Protein AF-A0A9W8G2C8-F1 (afdb_monomer_lite)

Sequence (199 aa):
LGGADLHCRTSGVTDHYAASDDHALAMAREAVASLNWAKPPPPLAMLAPEEPLYDADELGGVVGTNLKRPFDVKQVIARIVDGSRFQEFKRLYGTTLVTGFAHLHGCPMGGEQAANVLAQVKRDGMQQRDQQWAAADEAAFKAPVVAKYEAEGHPYFSTARLWDDGVIRPQDTRRVLGLALSATLNKPIAKTRFGVFRM

Organism: NCBI:txid417178

Secondary structure (DSSP, 8-state):
---HHHIIIII-S-S---SSHHHHHHHHHHHHHTS---PPPPSS-PPPP---SS-GGGHHHHH-S-TTS---HHHHHHHHSGGG--EEESTTSSTTS-EEEEEETTEEE-TTTTTTGGGS-----------PPPHHHHHHHHHHHHHHHHHHHSHHHHHTTTSSS----GGGHHHHHHHHHHHHTTSPPPPP-------

pLDDT: mean 81.64, std 18.12, range [33.5, 98.5]

Structure (mmCIF, N/CA/C/O backbone):
data_AF-A0A9W8G2C8-F1
#
_entry.id   AF-A0A9W8G2C8-F1
#
loop_
_atom_site.group_PDB
_atom_site.id
_atom_site.type_symbol
_atom_site.label_atom_id
_atom_site.label_alt_id
_atom_site.label_comp_id
_atom_site.label_asym_id
_atom_site.label_entity_id
_atom_site.label_seq_id
_atom_site.pdbx_PDB_ins_code
_atom_site.Cartn_x
_atom_site.Cartn_y
_atom_site.Cartn_z
_atom_site.occupancy
_atom_site.B_iso_or_equiv
_atom_site.auth_seq_id
_atom_site.auth_comp_id
_atom_site.auth_asym_id
_atom_site.auth_atom_id
_atom_site.pdbx_PDB_model_num
ATOM 1 N N . LEU A 1 1 ? 28.697 18.097 -23.837 1.00 77.06 1 LEU A N 1
ATOM 2 C CA . LEU A 1 1 ? 29.897 17.665 -23.080 1.00 77.06 1 LEU A CA 1
ATOM 3 C C . LEU A 1 1 ? 29.832 16.182 -22.717 1.00 77.06 1 LEU A C 1
ATOM 5 O O . LEU A 1 1 ? 30.820 15.514 -22.959 1.00 77.06 1 LEU A O 1
ATOM 9 N N . GLY A 1 2 ? 28.691 15.647 -22.259 1.00 87.31 2 GLY A N 1
ATOM 10 C CA . GLY A 1 2 ? 28.468 14.197 -22.098 1.00 87.31 2 GLY A CA 1
ATOM 11 C C . GLY A 1 2 ? 27.213 13.714 -22.830 1.00 87.31 2 GLY A C 1
ATOM 12 O O . GLY A 1 2 ? 26.172 13.548 -22.213 1.00 87.31 2 GLY A O 1
ATOM 13 N N . GLY A 1 3 ? 27.274 13.596 -24.161 1.00 91.50 3 GLY A N 1
ATOM 14 C CA . GLY A 1 3 ? 26.146 13.109 -24.972 1.00 91.50 3 GLY A CA 1
ATOM 15 C C . GLY A 1 3 ? 26.120 11.582 -25.088 1.00 91.50 3 GLY A C 1
ATOM 16 O O . GLY A 1 3 ? 27.112 10.925 -24.773 1.00 91.50 3 GLY A O 1
ATOM 17 N N . ALA A 1 4 ? 25.016 11.026 -25.598 1.00 91.94 4 ALA A N 1
ATOM 18 C CA . ALA A 1 4 ? 24.837 9.579 -25.758 1.00 91.94 4 ALA A CA 1
ATOM 19 C C . ALA A 1 4 ? 25.974 8.921 -26.565 1.00 91.94 4 ALA A C 1
ATOM 21 O O . ALA A 1 4 ? 26.506 7.894 -26.151 1.00 91.94 4 ALA A O 1
ATOM 22 N N . ASP A 1 5 ? 26.421 9.544 -27.664 1.00 93.75 5 ASP A N 1
ATOM 23 C CA . ASP A 1 5 ? 27.506 9.000 -28.495 1.00 93.75 5 ASP A CA 1
ATOM 24 C C . ASP A 1 5 ? 28.835 8.899 -27.748 1.00 93.75 5 ASP A C 1
ATOM 26 O O . ASP A 1 5 ? 29.537 7.900 -27.883 1.00 93.75 5 ASP A O 1
ATOM 30 N N . LEU A 1 6 ? 29.168 9.889 -26.913 1.00 95.44 6 LEU A N 1
ATOM 31 C CA . LEU A 1 6 ? 30.395 9.849 -26.118 1.00 95.44 6 LEU A CA 1
ATOM 32 C C . LEU A 1 6 ? 30.357 8.688 -25.117 1.00 95.44 6 LEU A C 1
ATOM 34 O O . LEU A 1 6 ? 31.337 7.953 -24.992 1.00 95.44 6 LEU A O 1
ATOM 38 N N . HIS A 1 7 ? 29.239 8.523 -24.407 1.00 96.81 7 HIS A N 1
ATOM 39 C CA . HIS A 1 7 ? 29.147 7.547 -23.324 1.00 96.81 7 HIS A CA 1
ATOM 40 C C . HIS A 1 7 ? 28.948 6.109 -23.802 1.00 96.81 7 HIS A C 1
ATOM 42 O O . HIS A 1 7 ? 29.498 5.206 -23.174 1.00 96.81 7 HIS A O 1
ATOM 48 N N . CYS A 1 8 ? 28.263 5.898 -24.930 1.00 95.38 8 CYS A N 1
ATOM 49 C CA . CYS A 1 8 ? 28.073 4.569 -25.516 1.00 95.38 8 CYS A CA 1
ATOM 50 C C . CYS A 1 8 ? 29.258 4.106 -26.374 1.00 95.38 8 CYS A C 1
ATOM 52 O O . CYS A 1 8 ? 29.484 2.906 -26.486 1.00 95.38 8 CYS A O 1
ATOM 54 N N . ARG A 1 9 ? 29.997 5.021 -27.023 1.00 95.44 9 ARG A N 1
ATOM 55 C CA . ARG A 1 9 ? 31.058 4.642 -27.980 1.00 95.44 9 ARG A CA 1
ATOM 56 C C . ARG A 1 9 ? 32.476 4.837 -27.454 1.00 95.44 9 ARG A C 1
ATOM 58 O O . ARG A 1 9 ? 33.367 4.123 -27.900 1.00 95.44 9 ARG A O 1
ATOM 65 N N . THR A 1 10 ? 32.698 5.791 -26.547 1.00 94.06 10 THR A N 1
ATOM 66 C CA . THR A 1 10 ? 34.055 6.174 -26.119 1.00 94.06 10 THR A CA 1
ATOM 67 C C . THR A 1 10 ? 34.304 5.895 -24.644 1.00 94.06 10 THR A C 1
ATOM 69 O O . THR A 1 10 ? 35.285 5.238 -24.314 1.00 94.06 10 THR A O 1
ATOM 72 N N . SER A 1 11 ? 33.459 6.408 -23.742 1.00 95.81 11 SER A N 1
ATOM 73 C CA . SER A 1 11 ? 33.737 6.317 -22.302 1.00 95.81 11 SER A CA 1
ATOM 74 C C . SER A 1 11 ? 33.249 5.019 -21.655 1.00 95.81 11 SER A C 1
ATOM 76 O O . SER A 1 11 ? 33.749 4.676 -20.591 1.00 95.81 11 SER A O 1
ATOM 78 N N . GLY A 1 12 ? 32.243 4.350 -22.232 1.00 94.19 12 GLY A N 1
ATOM 79 C CA . GLY A 1 12 ? 31.643 3.131 -21.674 1.00 94.19 12 GLY A CA 1
ATOM 80 C C . GLY A 1 12 ? 30.854 3.345 -20.376 1.00 94.19 12 GLY A C 1
ATOM 81 O O . GLY A 1 12 ? 30.750 2.433 -19.570 1.00 94.19 12 GLY A O 1
ATOM 82 N N . VAL A 1 13 ? 30.339 4.557 -20.135 1.00 97.06 13 VAL A N 1
ATOM 83 C CA . VAL A 1 13 ? 29.534 4.858 -18.927 1.00 97.06 13 VAL A CA 1
ATOM 84 C C . VAL A 1 13 ? 28.086 4.380 -19.087 1.00 97.06 13 VAL A C 1
ATOM 86 O O . VAL A 1 13 ? 27.391 4.173 -18.099 1.00 97.06 13 VAL A O 1
ATOM 89 N N . THR A 1 14 ? 27.629 4.220 -20.328 1.00 96.50 14 THR A N 1
ATOM 90 C CA . THR A 1 14 ? 26.284 3.753 -20.677 1.00 96.50 14 THR A CA 1
ATOM 91 C C . THR A 1 14 ? 26.383 2.564 -21.623 1.00 96.50 14 THR A C 1
ATOM 93 O O . THR A 1 14 ? 27.159 2.624 -22.576 1.00 96.50 14 THR A O 1
ATOM 96 N N . ASP A 1 15 ? 25.557 1.541 -21.410 1.00 96.38 15 ASP A N 1
ATOM 97 C CA . ASP A 1 15 ? 25.654 0.262 -22.133 1.00 96.38 15 ASP A CA 1
ATOM 98 C C . ASP A 1 15 ? 24.768 0.177 -23.389 1.00 96.38 15 ASP A C 1
ATOM 100 O O . ASP A 1 15 ? 25.052 -0.593 -24.306 1.00 96.38 15 ASP A O 1
ATOM 104 N N . HIS A 1 16 ? 23.697 0.975 -23.454 1.00 95.88 16 HIS A N 1
ATOM 105 C CA . HIS A 1 16 ? 22.692 0.917 -24.520 1.00 95.88 16 HIS A CA 1
ATOM 106 C C . HIS A 1 16 ? 22.459 2.296 -25.144 1.00 95.88 16 HIS A C 1
ATOM 108 O O . HIS A 1 16 ? 22.171 3.266 -24.442 1.00 95.88 16 HIS A O 1
ATOM 114 N N . TYR A 1 17 ? 22.538 2.379 -26.475 1.00 97.06 17 TYR A N 1
ATOM 115 C CA . TYR A 1 17 ? 22.288 3.611 -27.226 1.00 97.06 17 TYR A CA 1
ATOM 116 C C . TYR A 1 17 ? 20.846 3.646 -27.745 1.00 97.06 17 TYR A C 1
ATOM 118 O O . TYR A 1 17 ? 20.484 2.877 -28.636 1.00 97.06 17 TYR A O 1
ATOM 126 N N . ALA A 1 18 ? 20.025 4.556 -27.216 1.00 97.12 18 ALA A N 1
ATOM 127 C CA . ALA A 1 18 ? 18.639 4.747 -27.644 1.00 97.12 18 ALA A CA 1
ATOM 128 C C . ALA A 1 18 ? 18.503 5.898 -28.647 1.00 97.12 18 ALA A C 1
ATOM 130 O O . ALA A 1 18 ? 19.118 6.949 -28.492 1.00 97.12 18 ALA A O 1
ATOM 131 N N . ALA A 1 19 ? 17.647 5.706 -29.653 1.00 95.62 19 ALA A N 1
ATOM 132 C CA . ALA A 1 19 ? 17.344 6.722 -30.668 1.00 95.62 19 ALA A CA 1
ATOM 133 C C . ALA A 1 19 ? 16.125 7.593 -30.302 1.00 95.62 19 ALA A C 1
ATOM 135 O O . ALA A 1 19 ? 15.909 8.641 -30.905 1.00 95.62 19 ALA A O 1
ATOM 136 N N . SER A 1 20 ? 15.321 7.142 -29.338 1.00 97.75 20 SER A N 1
ATOM 137 C CA . SER A 1 20 ? 14.130 7.812 -28.813 1.00 97.75 20 SER A CA 1
ATOM 138 C C . SER A 1 20 ? 13.766 7.228 -27.446 1.00 97.75 20 SER A C 1
ATOM 140 O O . SER A 1 20 ? 14.248 6.149 -27.084 1.00 97.75 20 SER A O 1
ATOM 142 N N . ASP A 1 21 ? 12.876 7.901 -26.719 1.00 98.19 21 ASP A N 1
ATOM 143 C CA . ASP A 1 21 ? 12.351 7.417 -25.438 1.00 98.19 21 ASP A CA 1
ATOM 144 C C . ASP A 1 21 ? 11.642 6.061 -25.592 1.00 98.19 21 ASP A C 1
ATOM 146 O O . ASP A 1 21 ? 11.871 5.152 -24.796 1.00 98.19 21 ASP A O 1
ATOM 150 N N . ASP A 1 22 ? 10.866 5.868 -26.664 1.00 98.50 22 ASP A N 1
ATOM 151 C CA . ASP A 1 22 ? 10.206 4.587 -26.953 1.00 98.50 22 ASP A CA 1
ATOM 152 C C . ASP A 1 22 ? 11.219 3.451 -27.152 1.00 98.50 22 ASP A C 1
ATOM 154 O O . ASP A 1 22 ? 11.041 2.346 -26.631 1.00 98.50 22 ASP A O 1
ATOM 158 N N . HIS A 1 23 ? 12.318 3.723 -27.867 1.00 98.06 23 HIS A N 1
ATOM 159 C CA . HIS A 1 23 ? 13.393 2.749 -28.050 1.00 98.06 23 HIS A CA 1
ATOM 160 C C . HIS A 1 23 ? 14.101 2.454 -26.717 1.00 98.06 23 HIS A C 1
ATOM 162 O O . HIS A 1 23 ? 14.394 1.295 -26.420 1.00 98.06 23 HIS A O 1
ATOM 168 N N . ALA A 1 24 ? 14.315 3.470 -25.874 1.00 97.94 24 ALA A N 1
ATOM 169 C CA . ALA A 1 24 ? 14.879 3.289 -24.537 1.00 97.94 24 ALA A CA 1
ATOM 170 C C . ALA A 1 24 ? 13.989 2.397 -23.652 1.00 97.94 24 ALA A C 1
ATOM 172 O O . ALA A 1 24 ? 14.490 1.491 -22.986 1.00 97.94 24 ALA A O 1
ATOM 173 N N . LEU A 1 25 ? 12.668 2.602 -23.681 1.00 98.25 25 LEU A N 1
ATOM 174 C CA . LEU A 1 25 ? 11.707 1.784 -22.937 1.00 98.25 25 LEU A CA 1
ATOM 175 C C . LEU A 1 25 ? 11.662 0.337 -23.442 1.00 98.25 25 LEU A C 1
ATOM 177 O O . LEU A 1 25 ? 11.574 -0.585 -22.629 1.00 98.25 25 LEU A O 1
ATOM 181 N N . ALA A 1 26 ? 11.749 0.116 -24.757 1.00 98.00 26 ALA A N 1
ATOM 182 C CA . ALA A 1 26 ? 11.832 -1.228 -25.328 1.00 98.00 26 ALA A CA 1
ATOM 183 C C . ALA A 1 26 ? 13.081 -1.973 -24.825 1.00 98.00 26 ALA A C 1
ATOM 185 O O . ALA A 1 26 ? 12.959 -3.071 -24.279 1.00 98.00 26 ALA A O 1
ATOM 186 N N . MET A 1 27 ? 14.252 -1.332 -24.885 1.00 97.69 27 MET A N 1
ATOM 187 C CA . MET A 1 27 ? 15.502 -1.911 -24.379 1.00 97.69 27 MET A CA 1
ATOM 188 C C . MET A 1 27 ? 15.468 -2.160 -22.866 1.00 97.69 27 MET A C 1
ATOM 190 O O . MET A 1 27 ? 15.931 -3.198 -22.399 1.00 97.69 27 MET A O 1
ATOM 194 N N . ALA A 1 28 ? 14.862 -1.265 -22.078 1.00 98.00 28 ALA A N 1
ATOM 195 C CA . ALA A 1 28 ? 14.694 -1.485 -20.641 1.00 98.00 28 ALA A CA 1
ATOM 196 C C . ALA A 1 28 ? 13.858 -2.746 -20.343 1.00 98.00 28 ALA A C 1
ATOM 198 O O . ALA A 1 28 ? 14.159 -3.492 -19.409 1.00 98.00 28 ALA A O 1
ATOM 199 N N . ARG A 1 29 ? 12.828 -3.028 -21.152 1.00 97.88 29 ARG A N 1
ATOM 200 C CA . ARG A 1 29 ? 12.025 -4.257 -21.028 1.00 97.88 29 ARG A CA 1
ATOM 201 C C . ARG A 1 29 ? 12.821 -5.504 -21.407 1.00 97.88 29 ARG A C 1
ATOM 203 O O . ARG A 1 29 ? 12.677 -6.520 -20.731 1.00 97.88 29 ARG A O 1
ATOM 210 N N . GLU A 1 30 ? 13.662 -5.431 -22.436 1.00 97.12 30 GLU A N 1
ATOM 211 C CA . GLU A 1 30 ? 14.580 -6.516 -22.816 1.00 97.12 30 GLU A CA 1
ATOM 212 C C . GLU A 1 30 ? 15.591 -6.815 -21.700 1.00 97.12 30 GLU A C 1
ATOM 214 O O . GLU A 1 30 ? 15.805 -7.977 -21.345 1.00 97.12 30 GLU A O 1
ATOM 219 N N . ALA A 1 31 ? 16.136 -5.773 -21.064 1.00 96.94 31 ALA A N 1
ATOM 220 C CA . ALA A 1 31 ? 17.010 -5.924 -19.906 1.00 96.94 31 ALA A CA 1
ATOM 221 C C . ALA A 1 31 ? 16.289 -6.649 -18.754 1.00 96.94 31 ALA A C 1
ATOM 223 O O . ALA A 1 31 ? 16.799 -7.639 -18.234 1.00 96.94 31 ALA A O 1
ATOM 224 N N . VAL A 1 32 ? 15.057 -6.249 -18.412 1.00 97.31 32 VAL A N 1
ATOM 225 C CA . VAL A 1 32 ? 14.252 -6.937 -17.382 1.00 97.31 32 VAL A CA 1
ATOM 226 C C . VAL A 1 32 ? 13.946 -8.393 -17.764 1.00 97.31 32 VAL A C 1
ATOM 228 O O . VAL A 1 32 ? 13.978 -9.273 -16.902 1.00 97.31 32 VAL A O 1
ATOM 231 N N . ALA A 1 33 ? 13.695 -8.678 -19.044 1.00 96.19 33 ALA A N 1
ATOM 232 C CA . ALA A 1 33 ? 13.417 -10.032 -19.528 1.00 96.19 33 ALA A CA 1
ATOM 233 C C . ALA A 1 33 ? 14.612 -10.994 -19.379 1.00 96.19 33 ALA A C 1
ATOM 235 O O . ALA A 1 33 ? 14.415 -12.205 -19.289 1.00 96.19 33 ALA A O 1
ATOM 236 N N . SER A 1 34 ? 15.839 -10.470 -19.313 1.00 96.25 34 SER A N 1
ATOM 237 C CA . SER A 1 34 ? 17.075 -11.260 -19.209 1.00 96.25 34 SER A CA 1
ATOM 238 C C . SER A 1 34 ? 17.585 -11.469 -17.777 1.00 96.25 34 SER A C 1
ATOM 240 O O . SER A 1 34 ? 18.608 -12.120 -17.582 1.00 96.25 34 SER A O 1
ATOM 242 N N . LEU A 1 35 ? 16.853 -11.011 -16.752 1.00 96.44 35 LEU A N 1
ATOM 243 C CA . LEU A 1 35 ? 17.266 -11.107 -15.341 1.00 96.44 35 LEU A CA 1
ATOM 244 C C . LEU A 1 35 ? 17.343 -12.539 -14.775 1.00 96.44 35 LEU A C 1
ATOM 246 O O . LEU A 1 35 ? 17.692 -12.700 -13.606 1.00 96.44 35 LEU A O 1
ATOM 250 N N . ASN A 1 36 ? 16.979 -13.572 -15.550 1.00 95.94 36 ASN A N 1
ATOM 251 C CA . ASN A 1 36 ? 16.786 -14.944 -15.054 1.00 95.94 36 ASN A CA 1
ATOM 252 C C . ASN A 1 36 ? 15.910 -14.967 -13.780 1.00 95.94 36 ASN A C 1
ATOM 254 O O . ASN A 1 36 ? 16.147 -15.717 -12.831 1.00 95.94 36 ASN A O 1
ATOM 258 N N . TRP A 1 37 ? 14.930 -14.060 -13.727 1.00 95.19 37 TRP A N 1
ATOM 259 C CA . TRP A 1 37 ? 14.139 -13.819 -12.533 1.00 95.19 37 TRP A CA 1
ATOM 260 C C . TRP A 1 37 ? 12.953 -14.776 -12.478 1.00 95.19 37 TRP A C 1
ATOM 262 O O . TRP A 1 37 ? 12.073 -14.748 -13.337 1.00 95.19 37 TRP A O 1
ATOM 272 N N . ALA A 1 38 ? 12.899 -15.581 -11.421 1.00 89.94 38 ALA A N 1
ATOM 273 C CA . ALA A 1 38 ? 11.730 -16.366 -11.058 1.00 89.94 38 ALA A CA 1
ATOM 274 C C . ALA A 1 38 ? 11.308 -15.980 -9.642 1.00 89.94 38 ALA A C 1
ATOM 276 O O . ALA A 1 38 ? 12.121 -15.985 -8.716 1.00 89.94 38 ALA A O 1
ATOM 277 N N . LYS A 1 39 ? 10.024 -15.653 -9.465 1.00 85.19 39 LYS A N 1
ATOM 278 C CA . LYS A 1 39 ? 9.489 -15.367 -8.135 1.00 85.19 39 LYS A CA 1
ATOM 279 C C . LYS A 1 39 ? 9.598 -16.640 -7.284 1.00 85.19 39 LYS A C 1
ATOM 281 O O . LYS A 1 39 ? 9.140 -17.691 -7.743 1.00 85.19 39 LYS A O 1
ATOM 286 N N . PRO A 1 40 ? 10.185 -16.577 -6.076 1.00 85.19 40 PRO A N 1
ATOM 287 C CA . PRO A 1 40 ? 10.263 -17.747 -5.218 1.00 85.19 40 PRO A CA 1
ATOM 288 C C . PRO A 1 40 ? 8.849 -18.249 -4.899 1.00 85.19 40 PRO A C 1
ATOM 290 O O . PRO A 1 40 ? 7.918 -17.438 -4.801 1.00 85.19 40 PRO A O 1
ATOM 293 N N . PRO A 1 41 ? 8.662 -19.571 -4.732 1.00 81.94 41 PRO A N 1
ATOM 294 C CA . PRO A 1 41 ? 7.380 -20.091 -4.292 1.00 81.94 41 PRO A CA 1
ATOM 295 C C . PRO A 1 41 ? 7.011 -19.423 -2.961 1.00 81.94 41 PRO A C 1
ATOM 297 O O . PRO A 1 41 ? 7.885 -19.247 -2.103 1.00 81.94 41 PRO A O 1
ATOM 300 N N . PRO A 1 42 ? 5.746 -19.009 -2.781 1.00 75.62 42 PRO A N 1
ATOM 301 C CA . PRO A 1 42 ? 5.346 -18.321 -1.569 1.00 75.62 42 PRO A CA 1
ATOM 302 C C . PRO A 1 42 ? 5.592 -19.248 -0.368 1.00 75.62 42 PRO A C 1
ATOM 304 O O . PRO A 1 42 ? 5.134 -20.390 -0.381 1.00 75.62 42 PRO A O 1
ATOM 307 N N . PRO A 1 43 ? 6.265 -18.781 0.697 1.00 74.12 43 PRO A N 1
ATOM 308 C CA . PRO A 1 43 ? 6.470 -19.569 1.917 1.00 74.12 43 PRO A CA 1
ATOM 309 C C . PRO A 1 43 ? 5.188 -19.680 2.766 1.00 74.12 43 PRO A C 1
ATOM 311 O O . PRO A 1 43 ? 5.235 -20.120 3.912 1.00 74.12 43 PRO A O 1
ATOM 314 N N . LEU A 1 44 ? 4.054 -19.230 2.227 1.00 78.69 44 LEU A N 1
ATOM 315 C CA . LEU A 1 44 ? 2.758 -19.150 2.879 1.00 78.69 44 LEU A CA 1
ATOM 316 C C . LEU A 1 44 ? 1.799 -20.147 2.228 1.00 78.69 44 LEU A C 1
ATOM 318 O O . LEU A 1 44 ? 1.839 -20.355 1.014 1.00 78.69 44 LEU A O 1
ATOM 322 N N . ALA A 1 45 ? 0.898 -20.716 3.028 1.00 80.06 45 ALA A N 1
ATOM 323 C CA . ALA A 1 45 ? -0.205 -21.529 2.530 1.00 80.06 45 ALA A CA 1
ATOM 324 C C . ALA A 1 45 ? -1.237 -20.625 1.839 1.00 80.06 45 ALA A C 1
ATOM 326 O O . ALA A 1 45 ? -2.178 -20.145 2.465 1.00 80.06 45 ALA A O 1
ATOM 327 N N . MET A 1 46 ? -1.008 -20.343 0.558 1.00 80.31 46 MET A N 1
ATOM 328 C CA . MET A 1 46 ? -1.922 -19.549 -0.256 1.00 80.31 46 MET A CA 1
ATOM 329 C C . MET A 1 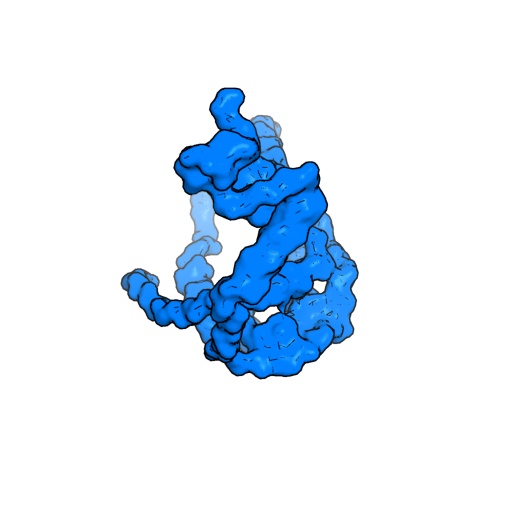46 ? -3.217 -20.327 -0.516 1.00 80.31 46 MET A C 1
ATOM 331 O O . MET A 1 46 ? -3.179 -21.519 -0.823 1.00 80.31 46 MET A O 1
ATOM 335 N N . LEU A 1 47 ? -4.355 -19.640 -0.443 1.00 86.00 47 LEU A N 1
ATOM 336 C CA . LEU A 1 47 ? -5.654 -20.153 -0.879 1.00 86.00 47 LEU A CA 1
ATOM 337 C C . LEU A 1 47 ? -6.048 -19.551 -2.232 1.00 86.00 47 LEU A C 1
ATOM 339 O O . LEU A 1 47 ? -5.466 -18.562 -2.679 1.00 86.00 47 LEU A O 1
ATOM 343 N N . ALA A 1 48 ? -7.051 -20.139 -2.884 1.00 89.44 48 ALA A N 1
ATOM 344 C CA . ALA A 1 48 ? -7.685 -19.496 -4.028 1.00 89.44 48 ALA A CA 1
ATOM 345 C C . ALA A 1 48 ? -8.324 -18.169 -3.566 1.00 89.44 48 ALA A C 1
ATOM 347 O O . ALA A 1 48 ? -9.081 -18.191 -2.591 1.00 89.44 48 ALA A O 1
ATOM 348 N N . PRO A 1 49 ? -8.019 -17.031 -4.218 1.00 91.50 49 PRO A N 1
ATOM 349 C CA . PRO A 1 49 ? -8.657 -15.761 -3.902 1.00 91.50 49 PRO A CA 1
ATOM 350 C C . PRO A 1 49 ? -10.177 -15.856 -4.047 1.00 91.50 49 PRO A C 1
ATOM 352 O O . PRO A 1 49 ? -10.679 -16.378 -5.041 1.00 91.50 49 PRO A O 1
ATOM 355 N N . GLU A 1 50 ? -10.897 -15.311 -3.075 1.00 94.38 50 GLU A N 1
ATOM 356 C CA . GLU A 1 50 ? -12.355 -15.194 -3.101 1.00 94.38 50 GLU A CA 1
ATOM 357 C C . GLU A 1 50 ? -12.735 -13.743 -2.839 1.00 94.38 50 GLU A C 1
ATOM 359 O O . GLU A 1 50 ? -12.143 -13.098 -1.970 1.00 94.38 50 GLU A O 1
ATOM 364 N N . GLU A 1 51 ? -13.708 -13.218 -3.581 1.00 94.94 51 GLU A N 1
ATOM 365 C CA . GLU A 1 51 ? -14.178 -11.855 -3.354 1.00 94.94 51 GLU A CA 1
ATOM 366 C C . GLU A 1 51 ? -14.921 -11.721 -2.013 1.00 94.94 51 GLU A C 1
ATOM 368 O O . GLU A 1 51 ? -15.503 -12.693 -1.522 1.00 94.94 51 GLU A O 1
ATOM 373 N N . PRO A 1 52 ? -14.890 -10.541 -1.370 1.00 96.00 52 PRO A N 1
ATOM 374 C CA . PRO A 1 52 ? -15.701 -10.277 -0.193 1.00 96.00 52 PRO A CA 1
ATOM 375 C C . PRO A 1 52 ? -17.195 -10.357 -0.533 1.00 96.00 52 PRO A C 1
ATOM 377 O O . PRO A 1 52 ? -17.609 -10.109 -1.662 1.00 96.00 52 PRO A O 1
ATOM 380 N N . LEU A 1 53 ? -18.022 -10.651 0.470 1.00 96.50 53 LEU A N 1
ATOM 381 C CA . LEU A 1 53 ? -19.482 -10.698 0.333 1.00 96.50 53 LEU A CA 1
ATOM 382 C C . LEU A 1 53 ? -20.129 -9.310 0.225 1.00 96.50 53 LEU A C 1
ATOM 384 O O . LEU A 1 53 ? -21.308 -9.213 -0.106 1.00 96.50 53 LEU A O 1
ATOM 388 N N . TYR A 1 54 ? -19.385 -8.253 0.547 1.00 95.75 54 TYR A N 1
ATOM 389 C CA . TYR A 1 54 ? -19.873 -6.879 0.609 1.00 95.75 54 TYR A CA 1
ATOM 390 C C . TYR A 1 54 ? -19.050 -5.986 -0.310 1.00 95.75 54 TYR A C 1
ATOM 392 O O . TYR A 1 54 ? -17.830 -6.147 -0.397 1.00 95.75 54 TYR A O 1
ATOM 400 N N . ASP A 1 55 ? -19.714 -5.019 -0.939 1.00 95.31 55 ASP A N 1
ATOM 401 C CA . ASP A 1 55 ? -19.070 -4.091 -1.861 1.00 95.31 55 ASP A CA 1
ATOM 402 C C . ASP A 1 55 ? -18.082 -3.170 -1.121 1.00 95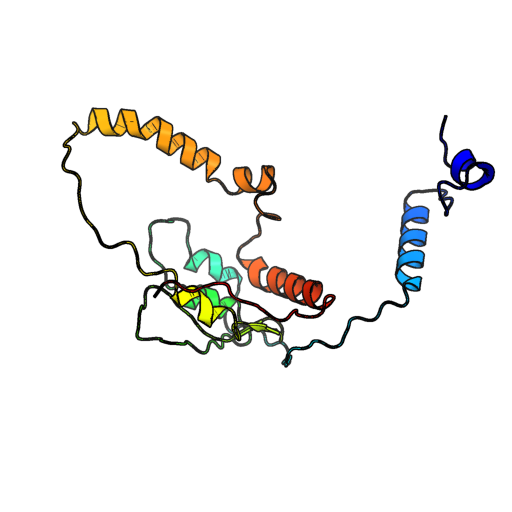.31 55 ASP A C 1
ATOM 404 O O . ASP A 1 55 ? -18.356 -2.659 -0.028 1.00 95.31 55 ASP A O 1
ATOM 408 N N . ALA A 1 56 ? -16.918 -2.947 -1.728 1.00 93.38 56 ALA A N 1
ATOM 409 C CA . ALA A 1 56 ? -15.916 -2.019 -1.227 1.00 93.38 56 ALA A CA 1
ATOM 410 C C . ALA A 1 56 ? -16.422 -0.566 -1.251 1.00 93.38 56 ALA A C 1
ATOM 412 O O . ALA A 1 56 ? -16.019 0.225 -0.395 1.00 93.38 56 ALA A O 1
ATOM 413 N N . ASP A 1 57 ? -17.339 -0.219 -2.161 1.00 94.31 57 ASP A N 1
ATOM 414 C CA . ASP A 1 57 ? -17.933 1.121 -2.265 1.00 94.31 57 ASP A CA 1
ATOM 415 C C . ASP A 1 57 ? -18.672 1.544 -0.984 1.00 94.31 57 ASP A C 1
ATOM 417 O O . ASP A 1 57 ? -18.692 2.726 -0.623 1.00 94.31 57 ASP A O 1
ATOM 421 N N . GLU A 1 58 ? -19.176 0.578 -0.214 1.00 93.44 58 GLU A N 1
ATOM 422 C CA . GLU A 1 58 ? -19.859 0.815 1.059 1.00 93.44 58 GLU A CA 1
ATOM 423 C C . GLU A 1 58 ? -18.918 1.291 2.184 1.00 93.44 58 GLU A C 1
ATOM 425 O O . GLU A 1 58 ? -19.389 1.821 3.196 1.00 93.44 58 GLU A O 1
ATOM 430 N N . LEU A 1 59 ? -17.590 1.159 2.032 1.00 91.44 59 LEU A N 1
ATOM 431 C CA . LEU A 1 59 ? -16.606 1.544 3.057 1.00 91.44 59 LEU A CA 1
ATOM 432 C C . LEU A 1 59 ? -16.727 3.013 3.483 1.00 91.44 59 LEU A C 1
ATOM 434 O O . LEU A 1 59 ? -16.592 3.325 4.669 1.00 91.44 59 LEU A O 1
ATOM 438 N N . GLY A 1 60 ? -17.028 3.909 2.539 1.00 87.19 60 GLY A N 1
ATOM 439 C CA . GLY A 1 60 ? -17.229 5.329 2.837 1.00 87.19 60 GLY A CA 1
ATOM 440 C C . GLY A 1 60 ? -18.411 5.576 3.782 1.00 87.19 60 GLY A C 1
ATOM 441 O O . GLY A 1 60 ? -18.332 6.438 4.656 1.00 87.19 60 GLY A O 1
ATOM 442 N N . GLY A 1 61 ? -19.478 4.780 3.660 1.00 88.94 61 GLY A N 1
ATOM 443 C CA . GLY A 1 61 ? -20.658 4.856 4.526 1.00 88.94 61 GLY A CA 1
ATOM 444 C C . GLY A 1 61 ? -20.435 4.267 5.922 1.00 88.94 61 GLY A C 1
ATOM 445 O O . GLY A 1 61 ? -21.078 4.700 6.876 1.00 88.94 61 GLY A O 1
ATOM 446 N N . VAL A 1 62 ? -19.505 3.317 6.055 1.00 88.94 62 VAL A N 1
ATOM 447 C CA . VAL A 1 62 ? -19.154 2.690 7.339 1.00 88.94 62 VAL A CA 1
ATOM 448 C C . VAL A 1 62 ? -18.341 3.638 8.218 1.00 88.94 62 VAL A C 1
ATOM 450 O O . VAL A 1 62 ? -18.678 3.835 9.384 1.00 88.94 62 VAL A O 1
ATOM 453 N N . VAL A 1 63 ? -17.266 4.213 7.670 1.00 84.31 63 VAL A N 1
ATOM 454 C CA . VAL A 1 63 ? -16.354 5.089 8.428 1.00 84.31 63 VAL A CA 1
ATOM 455 C C . VAL A 1 63 ? -16.951 6.491 8.582 1.00 84.31 63 VAL A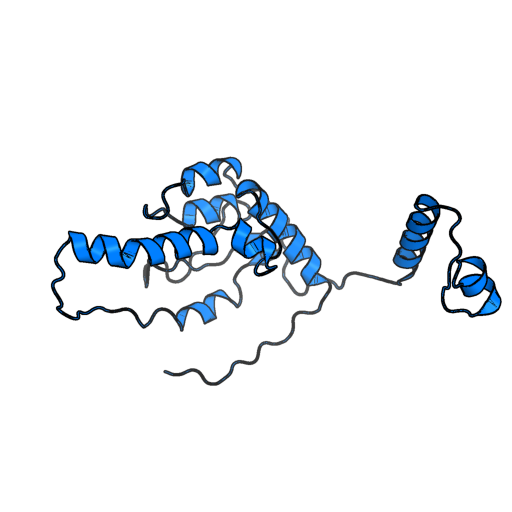 C 1
ATOM 457 O O . VAL A 1 63 ? -16.842 7.110 9.641 1.00 84.31 63 VAL A O 1
ATOM 460 N N . GLY A 1 64 ? -17.636 6.982 7.543 1.00 83.94 64 GLY A N 1
ATOM 461 C CA . GLY A 1 64 ? -18.170 8.338 7.492 1.00 83.94 64 GLY A CA 1
ATOM 462 C C . GLY A 1 64 ? -17.076 9.414 7.495 1.00 83.94 64 GLY A C 1
ATOM 463 O O . GLY A 1 64 ? -15.888 9.138 7.354 1.00 83.94 64 GLY A O 1
ATOM 464 N N . THR A 1 65 ? -17.487 10.673 7.651 1.00 83.56 65 THR A N 1
ATOM 465 C CA . THR A 1 65 ? -16.582 11.842 7.673 1.00 83.56 65 THR A CA 1
ATOM 466 C C . THR A 1 65 ? -16.370 12.420 9.074 1.00 83.56 65 THR A C 1
ATOM 468 O O . THR A 1 65 ? -15.489 13.252 9.280 1.00 83.56 65 THR A O 1
ATOM 471 N N . ASN A 1 66 ? -17.162 11.988 10.060 1.00 82.12 66 ASN A N 1
ATOM 472 C CA . ASN A 1 66 ? -17.031 12.439 11.442 1.00 82.12 66 ASN A CA 1
ATOM 473 C C . ASN A 1 66 ? -16.086 11.518 12.222 1.00 82.12 66 ASN A C 1
ATOM 475 O O . ASN A 1 66 ? -16.510 10.497 12.758 1.00 82.12 66 ASN A O 1
ATOM 479 N N . LEU A 1 67 ? -14.831 11.947 12.359 1.00 75.25 67 LEU A N 1
ATOM 480 C CA . LEU A 1 67 ? -13.764 11.207 13.043 1.00 75.25 67 LEU A CA 1
ATOM 481 C C . LEU A 1 67 ? -14.034 10.924 14.533 1.00 75.25 67 LEU A C 1
ATOM 483 O O . LEU A 1 67 ? -13.368 10.083 15.127 1.00 75.25 67 LEU A O 1
ATOM 487 N N . LYS A 1 68 ? -14.992 11.622 15.158 1.00 76.62 68 LYS A N 1
ATOM 488 C CA . LYS A 1 68 ? -15.357 11.414 16.571 1.00 76.62 68 LYS A CA 1
ATOM 489 C C . LYS A 1 68 ? -16.441 10.355 16.754 1.00 76.62 68 LYS A C 1
ATOM 491 O O . LYS A 1 68 ? -16.713 9.960 17.887 1.00 76.62 68 LYS A O 1
ATOM 496 N N . ARG A 1 69 ? -17.104 9.929 15.674 1.00 81.06 69 ARG A N 1
ATOM 497 C CA . ARG A 1 69 ? -18.173 8.936 15.752 1.00 81.06 69 ARG A CA 1
ATOM 498 C C . ARG A 1 69 ? -17.554 7.535 15.777 1.00 81.06 69 ARG A C 1
ATOM 500 O O . ARG A 1 69 ? -16.858 7.177 14.831 1.00 81.06 69 ARG A O 1
ATOM 507 N N . PRO A 1 70 ? -17.818 6.722 16.814 1.00 78.50 70 PRO A N 1
ATOM 508 C CA . PRO A 1 70 ? -17.375 5.339 16.806 1.00 78.50 70 PRO A CA 1
ATOM 509 C C . PRO A 1 70 ? -18.123 4.556 15.722 1.00 78.50 70 PRO A C 1
ATOM 511 O O . PRO A 1 70 ? -19.318 4.769 15.495 1.00 78.50 70 PRO A O 1
ATOM 514 N N . PHE A 1 71 ? -17.422 3.624 15.089 1.00 86.81 71 PHE A N 1
ATOM 515 C CA . PHE A 1 71 ? -17.975 2.679 14.126 1.00 86.81 71 PHE A CA 1
ATOM 516 C C . PHE A 1 71 ? -17.431 1.277 14.415 1.00 86.81 71 PHE A C 1
ATOM 518 O O . PHE A 1 71 ? -16.409 1.115 15.084 1.00 86.81 71 PHE A O 1
ATOM 525 N N . ASP A 1 72 ? -18.123 0.251 13.925 1.00 88.88 72 ASP A N 1
ATOM 526 C CA . ASP A 1 72 ? -17.669 -1.130 14.068 1.00 88.88 72 ASP A CA 1
ATOM 527 C C . ASP A 1 72 ? -16.622 -1.459 12.994 1.00 88.88 72 ASP A C 1
ATOM 529 O O . ASP A 1 72 ? -16.944 -1.605 11.814 1.00 88.88 72 ASP A O 1
ATOM 533 N N . VAL A 1 73 ? -15.360 -1.612 13.405 1.00 88.44 73 VAL A N 1
ATOM 534 C CA . VAL A 1 73 ? -14.244 -1.947 12.504 1.00 88.44 73 VAL A CA 1
ATOM 535 C C . VAL A 1 73 ? -14.450 -3.275 11.767 1.00 88.44 73 VAL A C 1
ATOM 537 O O . VAL A 1 73 ? -13.913 -3.464 10.676 1.00 88.44 73 VAL A O 1
ATOM 540 N N . LYS A 1 74 ? -15.279 -4.189 12.290 1.00 91.00 74 LYS A N 1
ATOM 541 C CA . LYS A 1 74 ? -15.583 -5.462 11.618 1.00 91.00 74 LYS A CA 1
ATOM 542 C C . LYS A 1 74 ? -16.313 -5.251 10.297 1.00 91.00 74 LYS A C 1
ATOM 544 O O . LYS A 1 74 ? -16.136 -6.047 9.380 1.00 91.00 74 LYS A O 1
ATOM 549 N N . GLN A 1 75 ? -17.056 -4.151 10.165 1.00 93.31 75 GLN A N 1
ATOM 550 C CA . GLN A 1 75 ? -17.686 -3.759 8.905 1.00 93.31 75 GLN A CA 1
ATOM 551 C C . GLN A 1 75 ? -16.647 -3.390 7.839 1.00 93.31 75 GLN A C 1
ATOM 553 O O . GLN A 1 75 ? -16.835 -3.699 6.664 1.00 93.31 75 GLN A O 1
ATOM 558 N N . VAL A 1 76 ? -15.524 -2.791 8.241 1.00 93.00 76 VAL A N 1
ATOM 559 C CA . VAL A 1 76 ? -14.400 -2.524 7.334 1.00 93.00 76 VAL A CA 1
ATOM 560 C C . VAL A 1 76 ? -13.702 -3.831 6.960 1.00 93.00 76 VAL A C 1
ATOM 562 O O . VAL A 1 76 ? -13.521 -4.112 5.779 1.00 93.00 76 VAL A O 1
ATOM 565 N N . ILE A 1 77 ? -13.383 -4.676 7.949 1.00 92.69 77 ILE A N 1
ATOM 566 C CA . ILE A 1 77 ? -12.716 -5.972 7.727 1.00 92.69 77 ILE A CA 1
ATOM 567 C C . ILE A 1 77 ? -13.518 -6.839 6.747 1.00 92.69 77 ILE A C 1
ATOM 569 O O . ILE A 1 77 ? -12.945 -7.382 5.804 1.00 92.69 77 ILE A O 1
ATOM 573 N N . ALA A 1 78 ? -14.840 -6.919 6.918 1.00 94.56 78 ALA A N 1
ATOM 574 C CA . ALA A 1 78 ? -15.719 -7.732 6.080 1.00 94.56 78 ALA A CA 1
ATOM 575 C C . ALA A 1 78 ? -15.697 -7.342 4.590 1.00 94.56 78 ALA A C 1
ATOM 577 O O . ALA A 1 78 ? -15.941 -8.201 3.752 1.00 94.56 78 ALA A O 1
ATOM 578 N N . ARG A 1 79 ? -15.378 -6.088 4.251 1.00 95.75 79 ARG A N 1
ATOM 579 C CA . ARG A 1 79 ? -15.278 -5.585 2.863 1.00 95.75 79 ARG A CA 1
ATOM 580 C C . ARG A 1 79 ? -13.871 -5.715 2.275 1.00 95.75 79 ARG A C 1
ATOM 582 O O . ARG A 1 79 ? -13.657 -5.443 1.100 1.00 95.75 79 ARG A O 1
ATOM 589 N N . ILE A 1 80 ? -12.898 -6.118 3.093 1.00 93.12 80 ILE A N 1
ATOM 590 C CA . ILE A 1 80 ? -11.489 -6.217 2.700 1.00 93.12 80 ILE A CA 1
ATOM 591 C C . ILE A 1 80 ? -11.035 -7.669 2.571 1.00 93.12 80 ILE A C 1
ATOM 593 O O . ILE A 1 80 ? -10.231 -7.956 1.689 1.00 93.12 80 ILE A O 1
ATOM 597 N N . VAL A 1 81 ? -11.495 -8.575 3.436 1.00 93.12 81 VAL A N 1
ATOM 598 C CA . VAL A 1 81 ? -10.992 -9.958 3.496 1.00 93.12 81 VAL A CA 1
ATOM 599 C C . VAL A 1 81 ? -11.769 -10.916 2.593 1.00 93.12 81 VAL A C 1
ATOM 601 O O . VAL A 1 81 ? -12.951 -10.715 2.320 1.00 93.12 81 VAL A O 1
ATOM 604 N N . ASP A 1 82 ? -11.102 -11.984 2.160 1.00 91.06 82 ASP A N 1
ATOM 605 C CA . ASP A 1 82 ? -11.656 -12.982 1.244 1.00 91.06 82 ASP A CA 1
ATOM 606 C C . ASP A 1 82 ? -12.900 -13.666 1.825 1.00 91.06 82 ASP A C 1
ATOM 608 O O . ASP A 1 82 ? -12.900 -14.129 2.974 1.00 91.06 82 ASP A O 1
ATOM 612 N N . GLY A 1 83 ? -13.978 -13.705 1.034 1.00 94.38 83 GLY A N 1
ATOM 613 C CA . GLY A 1 83 ? -15.276 -14.256 1.435 1.00 94.38 83 GLY A CA 1
ATOM 614 C C . GLY A 1 83 ? -15.870 -13.620 2.696 1.00 94.38 83 GLY A C 1
ATOM 615 O O . GLY A 1 83 ? -16.688 -14.245 3.370 1.00 94.38 83 GLY A O 1
ATOM 616 N N . SER A 1 84 ? -15.403 -12.425 3.085 1.00 95.31 84 SER A N 1
ATOM 617 C CA . SER A 1 84 ? -15.745 -11.763 4.353 1.00 95.31 84 SER A CA 1
ATOM 618 C C . SER A 1 84 ? -15.519 -12.640 5.595 1.00 95.31 84 SER A C 1
ATOM 620 O O . SER A 1 84 ? -16.144 -12.434 6.639 1.00 95.31 84 SER A O 1
ATOM 622 N N . ARG A 1 85 ? -14.617 -13.628 5.509 1.00 93.19 85 ARG A N 1
ATOM 623 C CA . ARG A 1 85 ? -14.321 -14.559 6.601 1.00 93.19 85 ARG A CA 1
ATOM 624 C C . ARG A 1 85 ? -13.225 -14.006 7.499 1.00 93.19 85 ARG A C 1
ATOM 626 O O . ARG A 1 85 ? -12.083 -13.827 7.081 1.00 93.19 85 ARG A O 1
ATOM 633 N N . PHE A 1 86 ? -13.571 -13.811 8.766 1.00 91.81 86 PHE A N 1
ATOM 634 C CA . PHE A 1 86 ? -12.652 -13.345 9.795 1.00 91.81 86 PHE A CA 1
ATOM 635 C C . PHE A 1 86 ? -12.780 -14.209 11.049 1.00 91.81 86 PHE A C 1
ATOM 637 O O . PHE A 1 86 ? -13.842 -14.271 11.672 1.00 91.81 86 PHE A O 1
ATOM 644 N N . GLN A 1 87 ? -11.696 -14.883 11.425 1.00 88.88 87 GLN A N 1
ATOM 645 C CA . GLN A 1 87 ? -11.638 -15.682 12.643 1.00 88.88 87 GLN A CA 1
ATOM 646 C C . GLN A 1 87 ? -11.129 -14.815 13.793 1.00 88.88 87 GLN A C 1
ATOM 648 O O . GLN A 1 87 ? -9.925 -14.634 13.968 1.00 88.88 87 GLN A O 1
ATOM 653 N N . GLU A 1 88 ? -12.056 -14.272 14.575 1.00 89.94 88 GLU A N 1
ATOM 654 C CA . GLU A 1 88 ? -11.734 -13.363 15.674 1.00 89.94 88 GLU A CA 1
ATOM 655 C C . GLU A 1 88 ? -11.065 -14.088 16.854 1.00 89.94 88 GLU A C 1
ATOM 657 O O . GLU A 1 88 ? -11.580 -15.074 17.387 1.00 89.94 88 GLU A O 1
ATOM 662 N N . PHE A 1 89 ? -9.929 -13.557 17.301 1.00 84.50 89 PHE A N 1
ATOM 663 C CA . PHE A 1 89 ? -9.196 -14.006 18.479 1.00 84.50 89 PHE A CA 1
ATOM 664 C C . PHE A 1 89 ? -9.528 -13.118 19.682 1.00 84.50 89 PHE A C 1
ATOM 666 O O . PHE A 1 89 ? -9.635 -11.900 19.554 1.00 84.50 89 PHE A O 1
ATOM 673 N N . LYS A 1 90 ? -9.693 -13.726 20.868 1.00 85.38 90 LYS A N 1
ATOM 674 C CA . LYS A 1 90 ? -10.066 -13.019 22.112 1.00 85.38 90 LYS A CA 1
ATOM 675 C C . LYS A 1 90 ? -11.297 -12.108 21.965 1.00 85.38 90 LYS A C 1
ATOM 677 O O . LYS A 1 90 ? -11.396 -11.086 22.627 1.00 85.38 90 LYS A O 1
ATOM 682 N N . ARG A 1 91 ? -12.291 -12.536 21.182 1.00 86.25 91 ARG A N 1
ATOM 683 C CA . ARG A 1 91 ? -13.532 -11.793 20.882 1.00 86.25 91 ARG A CA 1
ATOM 684 C C . ARG A 1 91 ? -14.214 -11.110 22.079 1.00 86.25 91 ARG A C 1
ATOM 686 O O . ARG A 1 91 ? -14.859 -10.084 21.903 1.00 86.25 91 ARG A O 1
ATOM 693 N N . LEU A 1 92 ? -14.125 -11.692 23.275 1.00 88.38 92 LEU A N 1
ATOM 694 C CA . LEU A 1 92 ? -14.785 -11.190 24.488 1.00 88.38 92 LEU A CA 1
ATOM 695 C C . LEU A 1 92 ? -13.829 -10.501 25.480 1.00 88.38 92 LEU A C 1
ATOM 697 O O . LEU A 1 92 ? -14.255 -10.117 26.564 1.00 88.38 92 LEU A O 1
ATOM 701 N N . TYR A 1 93 ? -12.545 -10.355 25.147 1.00 81.06 93 TYR A N 1
ATOM 702 C CA . TYR A 1 93 ? -11.526 -9.793 26.034 1.00 81.06 93 TYR A CA 1
ATOM 703 C C . TYR A 1 93 ? -10.826 -8.612 25.365 1.00 81.06 93 TYR A C 1
ATOM 705 O O . TYR A 1 93 ? -10.229 -8.772 24.305 1.00 81.06 93 TYR A O 1
ATOM 713 N N . GLY A 1 94 ? -10.842 -7.440 26.008 1.00 82.19 94 GLY A N 1
ATOM 714 C CA . GLY A 1 94 ? -10.229 -6.236 25.438 1.00 82.19 94 GLY A CA 1
ATOM 715 C C . GLY A 1 94 ? -10.901 -5.815 24.130 1.00 82.19 94 GLY A C 1
ATOM 716 O O . GLY A 1 94 ? -10.222 -5.563 23.143 1.00 82.19 94 GLY A O 1
ATOM 717 N N . THR A 1 95 ? -12.236 -5.747 24.122 1.00 83.19 95 THR A N 1
ATOM 718 C CA . THR A 1 95 ? -13.086 -5.545 22.929 1.00 83.19 95 THR A CA 1
ATOM 719 C C . THR A 1 95 ? -12.870 -4.221 22.191 1.00 83.19 95 THR A C 1
ATOM 721 O O . THR A 1 95 ? -13.432 -4.023 21.119 1.00 83.19 95 THR A O 1
ATOM 724 N N . THR A 1 96 ? -12.066 -3.311 22.743 1.00 80.88 96 THR A N 1
ATOM 725 C CA . THR A 1 96 ? -11.590 -2.101 22.061 1.00 80.88 96 THR A CA 1
ATOM 726 C C . THR A 1 96 ? -10.516 -2.398 21.007 1.00 80.88 96 THR A C 1
ATOM 728 O O . THR A 1 96 ? -10.241 -1.538 20.174 1.00 80.88 96 THR A O 1
ATOM 731 N N . LEU A 1 97 ? -9.931 -3.603 21.010 1.00 81.62 97 LEU A N 1
ATOM 732 C CA . LEU A 1 97 ? -8.974 -4.089 20.020 1.00 81.62 97 LEU A CA 1
ATOM 733 C C . LEU A 1 97 ? -9.512 -5.366 19.357 1.00 81.62 97 LEU A C 1
ATOM 735 O O . LEU A 1 97 ? -9.558 -6.430 19.971 1.00 81.62 97 LEU A O 1
ATOM 739 N N . VAL A 1 98 ? -9.875 -5.276 18.078 1.00 83.06 98 VAL A N 1
ATOM 740 C CA . VAL A 1 98 ? -10.295 -6.441 17.286 1.00 83.06 98 VAL A CA 1
ATOM 741 C C . VAL A 1 98 ? -9.061 -7.104 16.678 1.00 83.06 98 VAL A C 1
ATOM 743 O O . VAL A 1 98 ? -8.313 -6.475 15.934 1.00 83.06 98 VAL A O 1
ATOM 746 N N . THR A 1 99 ? -8.856 -8.387 16.978 1.00 82.94 99 THR A N 1
ATOM 747 C CA . THR A 1 99 ? -7.764 -9.198 16.414 1.00 82.94 99 THR A CA 1
ATOM 748 C C . THR A 1 99 ? -8.312 -10.486 15.830 1.00 82.94 99 THR A C 1
ATOM 750 O O . THR A 1 99 ? -9.339 -10.990 16.280 1.00 82.94 99 THR A O 1
ATOM 753 N N . GLY A 1 100 ? -7.647 -11.031 14.820 1.00 84.06 100 GLY A N 1
ATOM 754 C CA . GLY A 1 100 ? -8.082 -12.269 14.196 1.00 84.06 100 GLY A CA 1
ATOM 755 C C . GLY A 1 100 ? -7.318 -12.591 12.926 1.00 84.06 100 GLY A C 1
ATOM 756 O O . GLY A 1 100 ? -6.412 -11.859 12.525 1.00 84.06 100 GLY A O 1
ATOM 757 N N . PHE A 1 101 ? -7.708 -13.700 12.315 1.00 86.50 101 PHE A N 1
ATOM 758 C CA . PHE A 1 101 ? -7.073 -14.262 11.131 1.00 86.50 101 PHE A CA 1
ATOM 759 C C . PHE A 1 101 ? -8.012 -14.171 9.929 1.00 86.50 101 PHE A C 1
ATOM 761 O O . PHE A 1 101 ? -9.226 -14.346 10.063 1.00 86.50 101 PHE A O 1
ATOM 768 N N . ALA A 1 102 ? -7.447 -13.916 8.752 1.00 89.50 102 ALA A N 1
ATOM 769 C CA . ALA A 1 102 ? -8.183 -13.866 7.493 1.00 89.50 102 ALA A CA 1
ATOM 770 C C . ALA A 1 102 ? -7.280 -14.221 6.309 1.00 89.50 102 ALA A C 1
ATOM 772 O O . ALA A 1 102 ? -6.080 -14.412 6.480 1.00 89.50 102 ALA A O 1
ATOM 773 N N . HIS A 1 103 ? -7.849 -14.267 5.108 1.00 84.81 103 HIS A N 1
ATOM 774 C CA . HIS A 1 103 ? -7.078 -14.259 3.865 1.00 84.81 103 HIS A CA 1
ATOM 775 C C . HIS A 1 103 ? -7.390 -12.986 3.075 1.00 84.81 103 HIS A C 1
ATOM 777 O O . HIS A 1 103 ? -8.491 -12.444 3.182 1.00 84.81 103 HIS A O 1
ATOM 783 N N . LEU A 1 104 ? -6.414 -12.493 2.318 1.00 86.69 104 LEU A N 1
ATOM 784 C CA . LEU A 1 104 ? -6.565 -11.360 1.410 1.00 86.69 104 LEU A CA 1
ATOM 785 C C . LEU A 1 104 ? -5.888 -11.709 0.087 1.00 86.69 104 LEU A C 1
ATOM 787 O O . LEU A 1 104 ? -4.674 -11.908 0.049 1.00 86.69 104 LEU A O 1
ATOM 791 N N . HIS A 1 105 ? -6.670 -11.805 -0.989 1.00 87.94 105 HIS A N 1
ATOM 792 C CA . HIS A 1 105 ? -6.209 -12.310 -2.285 1.00 87.94 105 HIS A CA 1
ATOM 793 C C . HIS A 1 105 ? -5.458 -13.650 -2.158 1.00 87.94 105 HIS A C 1
ATOM 795 O O . HIS A 1 105 ? -4.388 -13.850 -2.734 1.00 87.94 105 HIS A O 1
ATOM 801 N N . GLY A 1 106 ? -5.995 -14.561 -1.346 1.00 79.06 106 GLY A N 1
ATOM 802 C CA . GLY A 1 106 ? -5.408 -15.866 -1.064 1.00 79.06 106 GLY A CA 1
ATOM 803 C C . GLY A 1 106 ? -4.230 -15.842 -0.090 1.00 79.06 106 GLY A C 1
ATOM 804 O O . GLY A 1 106 ? -3.815 -16.903 0.367 1.00 79.06 106 GLY A O 1
ATOM 805 N N . CYS A 1 107 ? -3.689 -14.671 0.262 1.00 78.38 107 CYS A N 1
ATOM 806 C CA . CYS A 1 107 ? -2.584 -14.550 1.207 1.00 78.38 107 CYS A CA 1
ATOM 807 C C . CYS A 1 107 ? -3.104 -14.630 2.648 1.00 78.38 107 CYS A C 1
ATOM 809 O O . CYS A 1 107 ? -3.974 -13.833 3.007 1.00 78.38 107 CYS A O 1
ATOM 811 N N . PRO A 1 108 ? -2.585 -15.533 3.500 1.00 78.44 108 PRO A N 1
ATOM 812 C CA . PRO A 1 108 ? -2.965 -15.565 4.904 1.00 78.44 108 PRO A CA 1
ATOM 813 C C . PRO A 1 108 ? -2.494 -14.290 5.612 1.00 78.44 108 PRO A C 1
ATOM 815 O O . PRO A 1 108 ? -1.328 -13.903 5.538 1.00 78.44 108 PRO A O 1
ATOM 818 N N . MET A 1 109 ? -3.414 -13.656 6.329 1.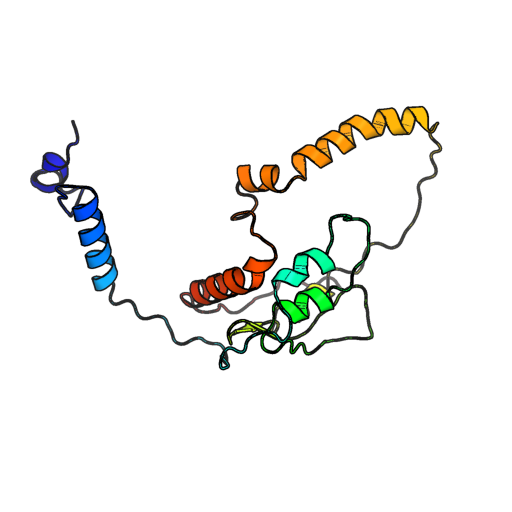00 74.06 109 MET A N 1
ATOM 819 C CA . MET A 1 109 ? -3.203 -12.460 7.134 1.00 74.06 109 MET A CA 1
ATOM 820 C C . MET A 1 109 ? -3.390 -12.815 8.610 1.00 74.06 109 MET A C 1
ATOM 822 O O . MET A 1 109 ? -4.413 -13.376 9.004 1.00 74.06 109 MET A O 1
ATOM 826 N N . GLY A 1 110 ? -2.410 -12.457 9.442 1.00 59.53 110 GLY A N 1
ATOM 827 C CA . GLY A 1 110 ? -2.569 -12.454 10.900 1.00 59.53 110 GLY A CA 1
ATOM 828 C C . GLY A 1 110 ? -1.897 -13.586 11.676 1.00 59.53 110 GLY A C 1
ATOM 829 O O . GLY A 1 110 ? -1.989 -13.565 12.897 1.00 59.53 110 GLY A O 1
ATOM 830 N N . GLY A 1 111 ? -1.182 -14.517 11.034 1.00 41.66 111 GLY A N 1
ATOM 831 C CA . GLY A 1 111 ? -0.553 -15.661 11.716 1.00 41.66 111 GLY A CA 1
ATOM 832 C C . GLY A 1 111 ? 0.402 -15.299 12.867 1.00 41.66 111 GLY A C 1
ATOM 833 O O . GLY A 1 111 ? 0.386 -15.968 13.896 1.00 41.66 111 GLY A O 1
ATOM 834 N N . GLU A 1 112 ? 1.198 -14.229 12.731 1.00 41.47 112 GLU A N 1
ATOM 835 C CA . GLU A 1 112 ? 2.253 -13.881 13.705 1.00 41.47 112 GLU A CA 1
ATOM 836 C C . GLU A 1 112 ? 2.145 -12.439 14.253 1.00 41.47 112 GLU A C 1
ATOM 838 O O . GLU A 1 112 ? 2.591 -12.151 15.364 1.00 41.47 112 GLU A O 1
ATOM 843 N N . GLN A 1 113 ? 1.510 -11.511 13.524 1.00 43.53 113 GLN A N 1
ATOM 844 C CA . GLN A 1 113 ? 1.439 -10.096 13.919 1.00 43.53 113 GLN A CA 1
ATOM 845 C C . GLN A 1 113 ? 0.362 -9.796 14.976 1.00 43.53 113 GLN A C 1
ATOM 847 O O . GLN A 1 113 ? 0.558 -8.909 15.808 1.00 43.53 113 GLN A O 1
ATOM 852 N N . ALA A 1 114 ? -0.743 -10.550 15.012 1.00 36.03 114 ALA A N 1
ATOM 853 C CA . ALA A 1 114 ? -1.806 -10.346 16.004 1.00 36.03 114 ALA A CA 1
ATOM 854 C C . ALA A 1 114 ? -1.365 -10.711 17.437 1.00 36.03 114 ALA A C 1
ATOM 856 O O . ALA A 1 114 ? -1.878 -10.154 18.408 1.00 36.03 114 ALA A O 1
ATOM 857 N N . ALA A 1 115 ? -0.367 -11.592 17.580 1.00 34.81 115 ALA A N 1
ATOM 858 C CA . ALA A 1 115 ? 0.173 -11.998 18.876 1.00 34.81 115 ALA A CA 1
ATOM 859 C C . ALA A 1 115 ? 0.970 -10.880 19.584 1.00 34.81 115 ALA A C 1
ATOM 861 O O . ALA A 1 115 ? 1.032 -10.870 20.812 1.00 34.81 115 ALA A O 1
ATOM 862 N N . ASN A 1 116 ? 1.519 -9.906 18.842 1.00 35.19 116 ASN A N 1
ATOM 863 C CA . ASN A 1 116 ? 2.420 -8.879 19.390 1.00 35.19 116 ASN A CA 1
ATOM 864 C C . ASN A 1 116 ? 1.734 -7.549 19.754 1.00 35.19 116 ASN A C 1
ATOM 866 O O . ASN A 1 116 ? 2.241 -6.812 20.597 1.00 35.19 116 ASN A O 1
ATOM 870 N N . VAL A 1 117 ? 0.556 -7.248 19.195 1.00 37.94 117 VAL A N 1
ATOM 871 C CA . VAL A 1 117 ? -0.194 -6.001 19.485 1.00 37.94 117 VAL A CA 1
ATOM 872 C C . VAL A 1 117 ? -0.802 -6.002 20.900 1.00 37.94 117 VAL A C 1
ATOM 874 O O . VAL A 1 117 ? -1.086 -4.954 21.480 1.00 37.94 117 VAL A O 1
ATOM 877 N N . LEU A 1 118 ? -0.911 -7.178 21.525 1.00 33.53 118 LEU A N 1
ATOM 878 C CA . LEU A 1 118 ? -1.414 -7.346 22.892 1.00 33.53 118 LEU A CA 1
ATOM 879 C C . LEU A 1 118 ? -0.499 -6.758 23.983 1.00 33.53 118 LEU A C 1
ATOM 881 O O . LEU A 1 118 ? -0.945 -6.619 25.121 1.00 33.53 118 LEU A O 1
ATOM 885 N N . ALA A 1 119 ? 0.743 -6.381 23.665 1.00 35.34 119 ALA A N 1
ATOM 886 C CA . ALA A 1 119 ? 1.683 -5.834 24.645 1.00 35.34 119 ALA A CA 1
ATOM 887 C C . ALA A 1 119 ? 1.578 -4.306 24.848 1.00 35.34 119 ALA A C 1
ATOM 889 O O . ALA A 1 119 ? 2.203 -3.782 25.769 1.00 35.34 119 ALA A O 1
ATOM 890 N N . GLN A 1 120 ? 0.795 -3.580 24.036 1.00 41.78 120 GLN A N 1
ATOM 891 C CA . GLN A 1 120 ? 0.828 -2.106 24.025 1.00 41.78 120 GLN A CA 1
ATOM 892 C C . GLN A 1 120 ? -0.448 -1.419 24.549 1.00 41.78 120 GLN A C 1
ATOM 894 O O . GLN A 1 120 ? -0.420 -0.228 24.841 1.00 41.78 120 GLN A O 1
ATOM 899 N N . VAL A 1 121 ? -1.543 -2.152 24.785 1.00 43.62 121 VAL A N 1
ATOM 900 C CA . VAL A 1 121 ? -2.831 -1.591 25.263 1.00 43.62 121 VAL A CA 1
ATOM 901 C C . VAL A 1 121 ? -2.950 -1.650 26.797 1.00 43.62 121 VAL A C 1
ATOM 903 O O . VAL A 1 121 ? -3.988 -1.987 27.361 1.00 43.62 121 VAL A O 1
ATOM 906 N N . LYS A 1 122 ? -1.858 -1.351 27.511 1.00 33.94 122 LYS A N 1
ATOM 907 C CA . LYS A 1 122 ? -1.852 -1.279 28.983 1.00 33.94 122 LYS A CA 1
ATOM 908 C C . LYS A 1 122 ? -1.167 -0.018 29.499 1.00 33.94 122 LYS A C 1
ATOM 910 O O . LYS A 1 122 ? -0.280 -0.082 30.344 1.00 33.94 122 LYS A O 1
ATOM 915 N N . ARG A 1 123 ? -1.608 1.130 28.993 1.00 37.62 123 ARG A N 1
ATOM 916 C CA . ARG A 1 123 ? -1.558 2.438 29.656 1.00 37.62 123 ARG A CA 1
ATOM 917 C C . ARG A 1 123 ? -2.491 3.352 28.885 1.00 37.62 123 ARG A C 1
ATOM 919 O O . ARG A 1 123 ? -2.197 3.667 27.747 1.00 37.62 123 ARG A O 1
ATOM 926 N N . ASP A 1 124 ? -3.648 3.611 29.480 1.00 38.25 124 ASP A N 1
ATOM 927 C CA . ASP A 1 124 ? -4.292 4.928 29.535 1.00 38.25 124 ASP A CA 1
ATOM 928 C C . ASP A 1 124 ? -5.554 4.788 30.395 1.00 38.25 124 ASP A C 1
ATOM 930 O O . ASP A 1 124 ? -6.693 4.760 29.938 1.00 38.25 124 ASP A O 1
ATOM 934 N N . GLY A 1 125 ? -5.298 4.604 31.695 1.00 33.50 125 GLY A N 1
ATOM 935 C CA . GLY A 1 125 ? -6.263 4.806 32.767 1.00 33.50 125 GLY A CA 1
ATOM 936 C C . GLY A 1 125 ? -6.036 6.194 33.369 1.00 33.50 125 GLY A C 1
ATOM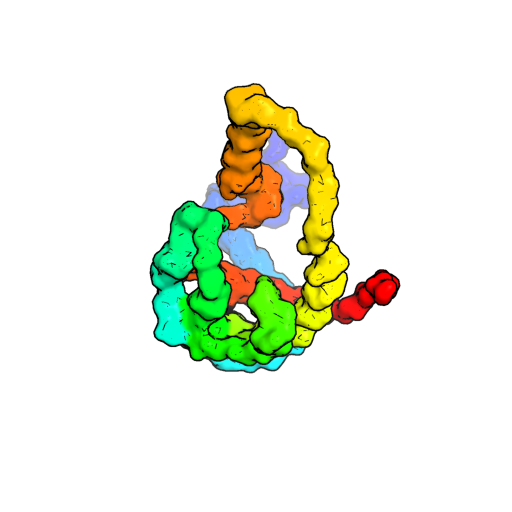 937 O O . GLY A 1 125 ? -4.922 6.510 33.777 1.00 33.50 125 GLY A O 1
ATOM 938 N N . MET A 1 126 ? -7.101 6.993 33.357 1.00 35.16 126 MET A N 1
ATOM 939 C CA . MET A 1 126 ? -7.299 8.355 33.889 1.00 35.16 126 MET A CA 1
ATOM 940 C C . MET A 1 126 ? -6.609 8.583 35.266 1.00 35.16 126 MET A C 1
ATOM 942 O O . MET A 1 126 ? -6.512 7.646 36.046 1.00 35.16 126 MET A O 1
ATOM 946 N N . GLN A 1 127 ? -6.116 9.768 35.665 1.00 42.97 127 GLN A N 1
ATOM 947 C CA . GLN A 1 127 ? -6.885 10.995 35.934 1.00 42.97 127 GLN A CA 1
ATOM 948 C C . GLN A 1 127 ? -6.010 12.256 36.163 1.00 42.97 127 GLN A C 1
ATOM 950 O O . GLN A 1 127 ? -4.941 12.200 36.762 1.00 42.97 127 GLN A O 1
ATOM 955 N N . GLN A 1 128 ? -6.599 13.376 35.724 1.00 47.09 128 GLN A N 1
ATOM 956 C CA . GLN A 1 128 ? -6.746 14.706 36.344 1.00 47.09 128 GLN A CA 1
ATOM 957 C C . GLN A 1 128 ? -5.523 15.544 36.765 1.00 47.09 128 GLN A C 1
ATOM 959 O O . GLN A 1 128 ? -4.764 15.218 37.672 1.00 47.09 128 GLN A O 1
ATOM 964 N N . ARG A 1 129 ? -5.461 16.752 36.188 1.00 41.28 129 ARG A N 1
ATOM 965 C CA . ARG A 1 129 ? -4.979 17.960 36.868 1.00 41.28 129 ARG A CA 1
ATOM 966 C C . ARG A 1 129 ? -6.104 18.986 36.827 1.00 41.28 129 ARG A C 1
ATOM 968 O O . ARG A 1 129 ? -6.543 19.357 35.741 1.00 41.28 129 ARG A O 1
ATOM 975 N N . ASP A 1 130 ? -6.560 19.396 38.003 1.00 40.72 130 ASP A N 1
ATOM 976 C CA . ASP A 1 130 ? -7.493 20.504 38.172 1.00 40.72 130 ASP A CA 1
ATOM 977 C C . ASP A 1 130 ? -6.773 21.823 37.887 1.00 40.72 130 ASP A C 1
ATOM 979 O O . ASP A 1 130 ? -5.909 22.269 38.644 1.00 40.72 130 ASP A O 1
ATOM 983 N N . GLN A 1 131 ? -7.140 22.448 36.774 1.00 47.31 131 GLN A N 1
ATOM 984 C CA . GLN A 1 131 ? -6.899 23.860 36.520 1.00 47.31 131 GLN A CA 1
ATOM 985 C C . GLN A 1 131 ? -8.103 24.396 35.742 1.00 47.31 131 GLN A C 1
ATOM 987 O O . GLN A 1 131 ? -8.279 24.069 34.570 1.00 47.31 131 GLN A O 1
ATOM 992 N N . GLN A 1 132 ? -8.956 25.191 36.394 1.00 46.50 132 GLN A N 1
ATOM 993 C CA . GLN A 1 132 ? -10.044 25.892 35.711 1.00 46.50 132 GLN A CA 1
ATOM 994 C C . GLN A 1 132 ? -9.477 27.100 34.964 1.00 46.50 132 GLN A C 1
ATOM 996 O O . GLN A 1 132 ? -8.925 28.016 35.572 1.00 46.50 132 GLN A O 1
ATOM 1001 N N . TRP A 1 133 ? -9.642 27.105 33.646 1.00 48.19 133 TRP A N 1
ATOM 1002 C CA . TRP A 1 133 ? -9.469 28.289 32.814 1.00 48.19 133 TRP A CA 1
ATOM 1003 C C . TRP A 1 133 ? -10.836 28.942 32.595 1.00 48.19 133 TRP A C 1
ATOM 1005 O O . TRP A 1 133 ? -11.867 28.265 32.594 1.00 48.19 133 TRP A O 1
ATOM 1015 N N . ALA A 1 134 ? -10.868 30.258 32.383 1.00 63.34 134 ALA A N 1
ATOM 1016 C CA . ALA A 1 134 ? -12.052 30.885 31.814 1.00 63.34 134 ALA A CA 1
ATOM 1017 C C . ALA A 1 134 ? -12.224 30.387 30.364 1.00 63.34 134 ALA A C 1
ATOM 1019 O O . ALA A 1 134 ? -11.265 30.364 29.593 1.00 63.34 134 ALA A O 1
ATOM 1020 N N . ALA A 1 135 ? -13.441 29.987 29.977 1.00 60.19 135 ALA A N 1
ATOM 1021 C CA . ALA A 1 135 ? -13.704 29.305 28.701 1.00 60.19 135 ALA A CA 1
ATOM 1022 C C . ALA A 1 135 ? -13.259 30.096 27.448 1.00 60.19 135 ALA A C 1
ATOM 1024 O O . ALA A 1 135 ? -12.922 29.499 26.425 1.00 60.19 135 ALA A O 1
ATOM 1025 N N . ALA A 1 136 ? -13.236 31.432 27.525 1.00 64.25 136 ALA A N 1
ATOM 1026 C CA . ALA A 1 136 ? -12.781 32.301 26.439 1.00 64.25 136 ALA A CA 1
ATOM 1027 C C . ALA A 1 136 ? -11.250 32.278 26.263 1.00 64.25 136 ALA A C 1
ATOM 1029 O O . ALA A 1 136 ? -10.764 32.186 25.135 1.00 64.25 136 ALA A O 1
ATOM 1030 N N . ASP A 1 137 ? -10.499 32.280 27.367 1.00 63.25 137 ASP A N 1
ATOM 1031 C CA . ASP A 1 137 ? -9.031 32.249 27.357 1.00 63.25 137 ASP A CA 1
ATOM 1032 C C . ASP A 1 137 ? -8.508 30.866 26.938 1.00 63.25 137 ASP A C 1
ATOM 1034 O O . ASP A 1 137 ? -7.508 30.744 26.230 1.00 63.25 137 ASP A O 1
ATOM 1038 N N . GLU A 1 138 ? -9.238 29.806 27.297 1.00 55.69 138 GLU A N 1
ATOM 1039 C CA . GLU A 1 138 ? -8.947 28.434 26.876 1.00 55.69 138 GLU A CA 1
ATOM 1040 C C . GLU A 1 138 ? -9.162 28.226 25.372 1.00 55.69 138 GLU A C 1
ATOM 1042 O O . GLU A 1 138 ? -8.338 27.595 24.704 1.00 55.69 138 GLU A O 1
ATOM 1047 N N . ALA A 1 139 ? -10.241 28.783 24.816 1.00 58.59 139 ALA A N 1
ATOM 1048 C CA . ALA A 1 139 ? -10.510 28.724 23.383 1.00 58.59 139 ALA A CA 1
ATOM 1049 C C . ALA A 1 139 ? -9.460 29.508 22.578 1.00 58.59 139 ALA A C 1
ATOM 1051 O O . ALA A 1 139 ? -8.937 28.987 21.591 1.00 58.59 139 ALA A O 1
ATOM 1052 N N . ALA A 1 140 ? -9.100 30.716 23.027 1.00 69.19 140 ALA A N 1
ATOM 1053 C CA . ALA A 1 140 ? -8.092 31.553 22.376 1.00 69.19 140 ALA A CA 1
ATOM 1054 C C . ALA A 1 140 ? -6.691 30.913 22.391 1.00 69.19 140 ALA A C 1
ATOM 1056 O O . ALA A 1 140 ? -5.966 30.989 21.400 1.00 69.19 140 ALA A O 1
ATOM 1057 N N . PHE A 1 141 ? -6.325 30.226 23.477 1.00 62.91 141 PHE A N 1
ATOM 1058 C CA . PHE A 1 141 ? -5.051 29.511 23.589 1.00 62.91 141 PHE A CA 1
ATOM 1059 C C . PHE A 1 141 ? -5.000 28.223 22.756 1.00 62.91 141 PHE A C 1
ATOM 1061 O O . PHE A 1 141 ? -3.973 27.911 22.150 1.00 62.91 141 PHE A O 1
ATOM 1068 N N . LYS A 1 142 ? -6.103 27.464 22.696 1.00 58.00 142 LYS A N 1
ATOM 1069 C CA . LYS A 1 142 ? -6.179 26.220 21.911 1.00 58.00 142 LYS A CA 1
ATOM 1070 C C . LYS A 1 142 ? -6.281 26.472 20.411 1.00 58.00 142 LYS A C 1
ATOM 1072 O O . LYS A 1 142 ? -5.782 25.651 19.648 1.00 58.00 142 LYS A O 1
ATOM 1077 N N . ALA A 1 143 ? -6.887 27.580 19.986 1.00 68.19 143 ALA A N 1
ATOM 1078 C CA . ALA A 1 143 ? -7.104 27.909 18.577 1.00 68.19 143 ALA A CA 1
ATOM 1079 C C . ALA A 1 143 ? -5.850 27.766 17.683 1.00 68.19 143 ALA A C 1
ATOM 1081 O O . ALA A 1 143 ? -5.937 27.039 16.690 1.00 68.19 143 ALA A O 1
ATOM 1082 N N . PRO A 1 144 ? -4.674 28.351 18.007 1.00 64.50 144 PRO A N 1
ATOM 1083 C CA . PRO A 1 144 ? -3.481 28.188 17.172 1.00 64.50 144 PRO A CA 1
ATOM 1084 C C . PRO A 1 144 ? -2.958 26.745 17.152 1.00 64.50 144 PRO A C 1
ATOM 1086 O O . PRO A 1 144 ? -2.438 26.294 16.134 1.00 64.50 144 PRO A O 1
ATOM 1089 N N . VAL A 1 145 ? -3.113 26.000 18.252 1.00 61.31 145 VAL A N 1
ATOM 1090 C CA . VAL A 1 145 ? -2.706 24.589 18.326 1.00 61.31 145 VAL A CA 1
ATOM 1091 C C . VAL A 1 145 ? -3.626 23.733 17.462 1.00 61.31 145 VAL A C 1
ATOM 1093 O O . VAL A 1 145 ? -3.137 22.973 16.637 1.00 61.31 145 VAL A O 1
ATOM 1096 N N . VAL A 1 146 ? -4.944 23.884 17.591 1.00 66.12 146 VAL A N 1
ATOM 1097 C CA . VAL A 1 146 ? -5.926 23.147 16.782 1.00 66.12 146 VAL A CA 1
ATOM 1098 C C . VAL A 1 146 ? -5.725 23.436 15.297 1.00 66.12 146 VAL A C 1
ATOM 1100 O O . VAL A 1 146 ? -5.623 22.494 14.522 1.00 66.12 146 VAL A O 1
ATOM 1103 N N . ALA A 1 147 ? -5.563 24.706 14.913 1.00 66.12 147 ALA A N 1
ATOM 1104 C CA . ALA A 1 147 ? -5.312 25.085 13.523 1.00 66.12 147 ALA A CA 1
ATOM 1105 C C . ALA A 1 147 ? -4.026 24.448 12.970 1.00 66.12 147 ALA A C 1
ATOM 1107 O O . ALA A 1 147 ? -4.006 23.959 11.841 1.00 66.12 147 ALA A O 1
ATOM 1108 N N . LYS A 1 148 ? -2.960 24.398 13.781 1.00 53.91 148 LYS A N 1
ATOM 1109 C CA . LYS A 1 148 ? -1.727 23.696 13.413 1.00 53.91 148 LYS A CA 1
ATOM 1110 C C . LYS A 1 148 ? -1.972 22.197 13.227 1.00 53.91 148 LYS A C 1
ATOM 1112 O O . LYS A 1 148 ? -1.555 21.645 12.220 1.00 53.91 148 LYS A O 1
ATOM 1117 N N . TYR A 1 149 ? -2.670 21.543 14.152 1.00 63.81 149 TYR A N 1
ATOM 1118 C CA . TYR A 1 149 ? -2.981 20.114 14.045 1.00 63.81 149 TYR A CA 1
ATOM 1119 C C . TYR A 1 149 ? -3.918 19.789 12.874 1.00 63.81 149 TYR A C 1
ATOM 1121 O O . TYR A 1 149 ? -3.769 18.734 12.273 1.00 63.81 149 TYR A O 1
ATOM 1129 N N . GLU A 1 150 ? -4.851 20.668 12.513 1.00 66.75 150 GLU A N 1
ATOM 1130 C CA . GLU A 1 150 ? -5.693 20.483 11.325 1.00 66.75 150 GLU A CA 1
ATOM 1131 C C . GLU A 1 150 ? -4.881 20.611 10.033 1.00 66.75 150 GLU A C 1
ATOM 1133 O O . GLU A 1 150 ? -5.034 19.793 9.126 1.00 66.75 150 GLU A O 1
ATOM 1138 N N . ALA A 1 151 ? -3.978 21.593 9.961 1.00 68.12 151 ALA A N 1
ATOM 1139 C CA . ALA A 1 151 ? -3.105 21.776 8.807 1.00 68.12 151 ALA A CA 1
ATOM 1140 C C . ALA A 1 151 ? -2.097 20.626 8.658 1.00 68.12 151 ALA A C 1
ATOM 1142 O O . ALA A 1 151 ? -1.915 20.101 7.561 1.00 68.12 151 ALA A O 1
ATOM 1143 N N . GLU A 1 152 ? -1.452 20.227 9.757 1.00 73.25 152 GLU A N 1
ATOM 1144 C CA . GLU A 1 152 ? -0.397 19.208 9.759 1.00 73.25 152 GLU A CA 1
ATOM 1145 C C . GLU A 1 152 ? -0.944 17.773 9.816 1.00 73.25 152 GLU A C 1
ATOM 1147 O O . GLU A 1 152 ? -0.279 16.837 9.378 1.00 73.25 152 GLU A O 1
ATOM 1152 N N . GLY A 1 153 ? -2.164 17.588 10.321 1.00 67.00 153 GLY A N 1
ATOM 1153 C CA . GLY A 1 153 ? -2.856 16.300 10.390 1.00 67.00 153 GLY A CA 1
ATOM 1154 C C . GLY A 1 153 ? -3.631 15.942 9.122 1.00 67.00 153 GLY A C 1
ATOM 1155 O O . GLY A 1 153 ? -4.154 14.832 9.019 1.00 67.00 153 GLY A O 1
ATOM 1156 N N . HIS A 1 154 ? -3.717 16.852 8.147 1.00 78.94 154 HIS A N 1
ATOM 1157 C CA . HIS A 1 154 ? -4.374 16.569 6.877 1.00 78.94 154 HIS A CA 1
ATOM 1158 C C . HIS A 1 154 ? -3.574 15.519 6.075 1.00 78.94 154 HIS A C 1
ATOM 1160 O O . HIS A 1 154 ? -2.356 15.668 5.942 1.00 78.94 154 HIS A O 1
ATOM 1166 N N . PRO A 1 155 ? -4.213 14.511 5.443 1.00 82.56 155 PRO A N 1
ATOM 1167 C CA . PRO A 1 155 ? -3.505 13.483 4.668 1.00 82.56 155 PRO A CA 1
ATOM 1168 C C . PRO A 1 155 ? -2.536 14.044 3.614 1.00 82.56 155 PRO A C 1
ATOM 1170 O O . PRO A 1 155 ? -1.430 13.544 3.448 1.00 82.56 155 PRO A O 1
ATOM 1173 N N . TYR A 1 156 ? -2.900 15.147 2.951 1.00 88.50 156 TYR A N 1
ATOM 1174 C CA . TYR A 1 156 ? -2.009 15.817 1.992 1.00 88.50 156 TYR A CA 1
ATOM 1175 C C . TYR A 1 156 ? -0.749 16.432 2.610 1.00 88.50 156 TYR A C 1
ATOM 1177 O O . TYR A 1 156 ? 0.274 16.524 1.937 1.00 88.50 156 TYR A O 1
ATOM 1185 N N . PHE A 1 157 ? -0.792 16.842 3.877 1.00 82.06 157 PHE A N 1
ATOM 1186 C CA . PHE A 1 157 ? 0.396 17.338 4.561 1.00 82.06 157 PHE A CA 1
ATOM 1187 C C . PHE A 1 157 ? 1.401 16.209 4.808 1.00 82.06 157 PHE A C 1
ATOM 1189 O O . PHE A 1 157 ? 2.601 16.407 4.597 1.00 82.06 157 PHE A O 1
ATOM 1196 N N . SER A 1 158 ? 0.897 15.038 5.206 1.00 82.44 158 SER A N 1
ATOM 1197 C CA . SER A 1 158 ? 1.668 13.805 5.389 1.00 82.44 158 SER A CA 1
ATOM 1198 C C . SER A 1 158 ? 2.270 13.318 4.065 1.00 82.44 158 SER A C 1
ATOM 1200 O O . SER A 1 158 ? 3.491 13.184 3.946 1.00 82.44 158 SER A O 1
ATOM 1202 N N . THR A 1 159 ? 1.440 13.181 3.027 1.00 91.69 159 THR A N 1
ATOM 1203 C CA . THR A 1 159 ? 1.864 12.619 1.734 1.00 91.69 159 THR A CA 1
ATOM 1204 C C . THR A 1 159 ? 2.877 13.512 1.012 1.00 91.69 159 THR A C 1
ATOM 1206 O O . THR A 1 159 ? 3.852 13.029 0.443 1.00 91.69 159 THR A O 1
ATOM 1209 N N . ALA A 1 160 ? 2.749 14.842 1.133 1.00 93.00 160 ALA A N 1
ATOM 1210 C CA . ALA A 1 160 ? 3.719 15.794 0.586 1.00 93.00 160 ALA A CA 1
ATOM 1211 C C . ALA A 1 160 ? 5.115 15.682 1.231 1.00 93.00 160 ALA A C 1
ATOM 1213 O O . ALA A 1 160 ? 6.081 16.237 0.710 1.00 93.00 160 ALA A O 1
ATOM 1214 N N . ARG A 1 161 ? 5.222 14.991 2.372 1.00 93.12 161 ARG A N 1
ATOM 1215 C CA . ARG A 1 161 ? 6.464 14.764 3.122 1.00 93.12 161 ARG A CA 1
ATOM 1216 C C . ARG A 1 161 ? 6.953 13.323 3.047 1.00 93.12 161 ARG A C 1
ATOM 1218 O O . ARG A 1 161 ? 7.942 13.009 3.705 1.00 93.12 161 ARG A O 1
ATOM 1225 N N . LEU A 1 162 ? 6.280 12.473 2.266 1.00 94.00 162 LEU A N 1
ATOM 1226 C CA . LEU A 1 162 ? 6.581 11.046 2.145 1.00 94.00 162 LEU A CA 1
ATOM 1227 C C . LEU A 1 162 ? 6.565 10.333 3.511 1.00 94.00 162 LEU A C 1
ATOM 1229 O O . LEU A 1 162 ? 7.341 9.414 3.762 1.00 94.00 162 LEU A O 1
ATOM 1233 N N . TRP A 1 163 ? 5.705 10.782 4.430 1.00 90.06 163 TRP A N 1
ATOM 1234 C CA . TRP A 1 163 ? 5.434 10.042 5.671 1.00 90.06 163 TRP A CA 1
ATOM 1235 C C . TRP A 1 163 ? 4.552 8.812 5.418 1.00 90.06 163 TRP A C 1
ATOM 1237 O O . TRP A 1 163 ? 4.518 7.887 6.227 1.00 90.06 163 TRP A O 1
ATOM 1247 N N . ASP A 1 164 ? 3.874 8.808 4.275 1.00 92.31 164 ASP A N 1
ATOM 1248 C CA . ASP A 1 164 ? 3.129 7.710 3.679 1.00 92.31 164 ASP A CA 1
ATOM 1249 C C . ASP A 1 164 ? 3.535 7.555 2.203 1.00 92.31 164 ASP A C 1
ATOM 1251 O O . ASP A 1 164 ? 4.083 8.480 1.601 1.00 92.31 164 ASP A O 1
ATOM 1255 N N . ASP A 1 165 ? 3.236 6.393 1.618 1.00 95.62 165 ASP A N 1
ATOM 1256 C CA . ASP A 1 165 ? 3.498 6.091 0.202 1.00 95.62 165 ASP A CA 1
ATOM 1257 C C . ASP A 1 165 ? 2.376 6.583 -0.741 1.00 95.62 165 ASP A C 1
ATOM 1259 O O . ASP A 1 165 ? 2.386 6.284 -1.938 1.00 95.62 165 ASP A O 1
ATOM 1263 N N . GLY A 1 166 ? 1.383 7.315 -0.219 1.00 94.62 166 GLY A N 1
ATOM 1264 C CA . GLY A 1 166 ? 0.277 7.873 -0.993 1.00 94.62 166 GLY A CA 1
ATOM 1265 C C . GLY A 1 166 ? -1.088 7.772 -0.310 1.00 94.62 166 GLY A C 1
ATOM 1266 O O . GLY A 1 166 ? -1.403 6.820 0.406 1.00 94.62 166 GLY A O 1
ATOM 1267 N N . VAL A 1 167 ? -1.953 8.742 -0.611 1.00 94.50 167 VAL A N 1
ATOM 1268 C CA . VAL A 1 167 ? -3.364 8.730 -0.205 1.00 94.50 167 VAL A CA 1
ATOM 1269 C C . VAL A 1 167 ? -4.174 7.893 -1.193 1.00 94.50 167 VAL A C 1
ATOM 1271 O O . VAL A 1 167 ? -4.202 8.182 -2.389 1.00 94.50 167 VAL A O 1
ATOM 1274 N N . ILE A 1 168 ? -4.872 6.875 -0.690 1.00 95.44 168 ILE A N 1
ATOM 1275 C CA . ILE A 1 168 ? -5.716 5.989 -1.501 1.00 95.44 168 ILE A CA 1
ATOM 1276 C C . ILE A 1 168 ? -7.198 6.220 -1.220 1.00 95.44 168 ILE A C 1
ATOM 1278 O O . ILE A 1 168 ? -7.591 6.614 -0.120 1.00 95.44 168 ILE A O 1
ATOM 1282 N N . ARG A 1 169 ? -8.040 5.923 -2.213 1.00 94.31 169 ARG A N 1
ATOM 1283 C CA . ARG A 1 169 ? -9.485 5.844 -1.987 1.00 94.31 169 ARG A CA 1
ATOM 1284 C C . ARG A 1 169 ? -9.779 4.638 -1.083 1.00 94.31 169 ARG A C 1
ATOM 1286 O O . ARG A 1 169 ? -9.167 3.588 -1.295 1.00 94.31 169 ARG A O 1
ATOM 1293 N N . PRO A 1 170 ? -10.718 4.729 -0.125 1.00 93.19 170 PRO A N 1
ATOM 1294 C CA . PRO A 1 170 ? -11.045 3.605 0.757 1.00 93.19 170 PRO A CA 1
ATOM 1295 C C . PRO A 1 170 ? -11.409 2.316 0.005 1.00 93.19 170 PRO A C 1
ATOM 1297 O O . PRO A 1 170 ? -11.042 1.223 0.418 1.00 93.19 170 PRO A O 1
ATOM 1300 N N . GLN A 1 171 ? -12.068 2.442 -1.147 1.00 94.56 171 GLN A N 1
ATOM 1301 C CA . GLN A 1 171 ? -12.477 1.313 -1.986 1.00 94.56 171 GLN A CA 1
ATOM 1302 C C . GLN A 1 171 ? -11.283 0.567 -2.603 1.00 94.56 171 GLN A C 1
ATOM 1304 O O . GLN A 1 171 ? -11.355 -0.626 -2.883 1.00 94.56 171 GLN A O 1
ATOM 1309 N N . ASP A 1 172 ? -10.149 1.252 -2.783 1.00 95.62 172 ASP A N 1
ATOM 1310 C CA . ASP A 1 172 ? -8.940 0.671 -3.367 1.00 95.62 172 ASP A CA 1
ATOM 1311 C C . ASP A 1 172 ? -8.107 -0.129 -2.349 1.00 95.62 172 ASP A C 1
ATOM 1313 O O . ASP A 1 172 ? -7.167 -0.820 -2.749 1.00 95.62 172 ASP A O 1
ATOM 1317 N N . THR A 1 173 ? -8.432 -0.082 -1.048 1.00 94.75 173 THR A N 1
ATOM 1318 C CA . THR A 1 173 ? -7.616 -0.682 0.024 1.00 94.75 173 THR A CA 1
ATOM 1319 C C . THR A 1 173 ? -7.324 -2.163 -0.204 1.00 94.75 173 THR A C 1
ATOM 1321 O O . THR A 1 173 ? -6.167 -2.574 -0.112 1.00 94.75 173 THR A O 1
ATOM 1324 N N . AR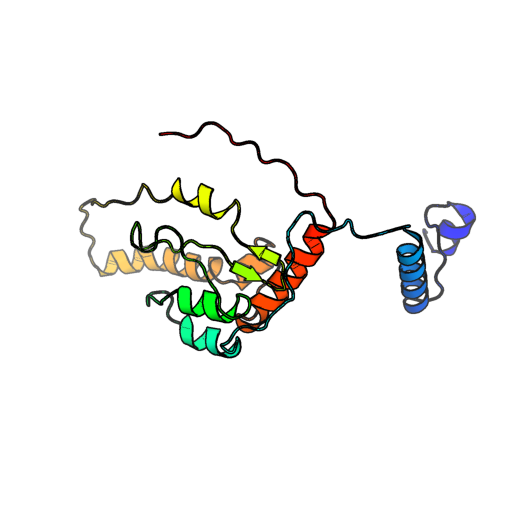G A 1 174 ? -8.338 -2.968 -0.550 1.00 93.94 174 ARG A N 1
ATOM 1325 C CA . ARG A 1 174 ? -8.171 -4.411 -0.799 1.00 93.94 174 ARG A CA 1
ATOM 1326 C C . ARG A 1 174 ? -7.179 -4.676 -1.935 1.00 93.94 174 ARG A C 1
ATOM 1328 O O . ARG A 1 174 ? -6.238 -5.449 -1.763 1.00 93.94 174 ARG A O 1
ATOM 1335 N N . ARG A 1 175 ? -7.346 -3.978 -3.061 1.00 95.19 175 ARG A N 1
ATOM 1336 C CA . ARG A 1 175 ? -6.484 -4.109 -4.244 1.00 95.19 175 ARG A CA 1
ATOM 1337 C C . ARG A 1 175 ? -5.045 -3.688 -3.949 1.00 95.19 175 ARG A C 1
ATOM 1339 O O . ARG A 1 175 ? -4.115 -4.404 -4.312 1.00 95.19 175 ARG A O 1
ATOM 1346 N N . VAL A 1 176 ? -4.859 -2.546 -3.283 1.00 96.44 176 VAL A N 1
ATOM 1347 C CA . VAL A 1 176 ? -3.530 -2.023 -2.928 1.00 96.44 176 VAL A CA 1
ATOM 1348 C C . VAL A 1 176 ? -2.797 -2.995 -2.004 1.00 96.44 176 VAL A C 1
ATOM 1350 O O . VAL A 1 176 ? -1.646 -3.334 -2.272 1.00 96.44 176 VAL A O 1
ATOM 1353 N N . LEU A 1 177 ? -3.473 -3.520 -0.975 1.00 93.12 177 LEU A N 1
ATOM 1354 C CA . LEU A 1 177 ? -2.900 -4.535 -0.087 1.00 93.12 177 LEU A CA 1
ATOM 1355 C C . LEU A 1 177 ? -2.550 -5.825 -0.836 1.00 93.12 177 LEU A C 1
ATOM 1357 O O . LEU A 1 177 ? -1.473 -6.375 -0.618 1.00 93.12 177 LEU A O 1
ATOM 1361 N N . GLY A 1 178 ? -3.407 -6.285 -1.751 1.00 92.12 178 GLY A N 1
ATOM 1362 C CA . GLY A 1 178 ? -3.131 -7.462 -2.579 1.00 92.12 178 GLY A CA 1
ATOM 1363 C C . GLY A 1 178 ? -1.869 -7.310 -3.429 1.00 92.12 178 GLY A C 1
ATOM 1364 O O . GLY A 1 178 ? -1.012 -8.197 -3.447 1.00 92.12 178 GLY A O 1
ATOM 1365 N N . LEU A 1 179 ? -1.715 -6.159 -4.090 1.00 95.00 179 LEU A N 1
ATOM 1366 C CA . LEU A 1 179 ? -0.522 -5.839 -4.877 1.00 95.00 179 LEU A CA 1
ATOM 1367 C C . LEU A 1 179 ? 0.728 -5.736 -3.994 1.00 95.00 179 LEU A C 1
ATOM 1369 O O . LEU A 1 179 ? 1.762 -6.305 -4.343 1.00 95.00 179 LEU A O 1
ATOM 1373 N N . ALA A 1 180 ? 0.629 -5.079 -2.836 1.00 94.88 180 ALA A N 1
ATOM 1374 C CA . ALA A 1 180 ? 1.734 -4.940 -1.889 1.00 94.88 180 ALA A CA 1
ATOM 1375 C C . ALA A 1 180 ? 2.189 -6.299 -1.324 1.00 94.88 180 ALA A C 1
ATOM 1377 O O . ALA A 1 180 ? 3.384 -6.600 -1.302 1.00 94.88 180 ALA A O 1
ATOM 1378 N N . LEU A 1 181 ? 1.253 -7.168 -0.929 1.00 90.69 181 LEU A N 1
ATOM 1379 C CA . LEU A 1 181 ? 1.563 -8.530 -0.483 1.00 90.69 181 LEU A CA 1
ATOM 1380 C C . LEU A 1 181 ? 2.215 -9.341 -1.605 1.00 90.69 181 LEU A C 1
ATOM 1382 O O . LEU A 1 181 ? 3.244 -9.978 -1.396 1.00 90.69 181 LEU A O 1
ATOM 1386 N N . SER A 1 182 ? 1.692 -9.256 -2.830 1.00 91.62 182 SER A N 1
ATOM 1387 C CA . SER A 1 182 ? 2.325 -9.913 -3.973 1.00 91.62 182 SER A CA 1
ATOM 1388 C C . SER A 1 182 ? 3.752 -9.403 -4.203 1.00 91.62 182 SER A C 1
ATOM 1390 O O . SER A 1 182 ? 4.658 -10.213 -4.405 1.00 91.62 182 SER A O 1
ATOM 1392 N N . ALA A 1 183 ? 3.986 -8.093 -4.131 1.00 93.62 183 ALA A N 1
ATOM 1393 C CA . ALA A 1 183 ? 5.311 -7.511 -4.312 1.00 93.62 183 ALA A CA 1
ATOM 1394 C C . ALA A 1 183 ? 6.299 -7.962 -3.221 1.00 93.62 183 ALA A C 1
ATOM 1396 O O . ALA A 1 183 ? 7.417 -8.367 -3.549 1.00 93.62 183 ALA A O 1
ATOM 1397 N N . THR A 1 184 ? 5.886 -7.971 -1.948 1.00 91.81 184 THR A N 1
ATOM 1398 C CA . THR A 1 184 ? 6.754 -8.350 -0.814 1.00 91.81 184 THR A CA 1
ATOM 1399 C C . THR A 1 184 ? 7.179 -9.819 -0.847 1.00 91.81 184 THR A C 1
ATOM 1401 O O . THR A 1 184 ? 8.290 -10.137 -0.427 1.00 91.81 184 THR A O 1
ATOM 1404 N N . LEU A 1 185 ? 6.373 -10.702 -1.447 1.00 90.88 185 LEU A N 1
ATOM 1405 C CA . LEU A 1 185 ? 6.701 -12.121 -1.636 1.00 90.88 185 LEU A CA 1
ATOM 1406 C C . LEU A 1 185 ? 7.862 -12.388 -2.614 1.00 90.88 185 LEU A C 1
ATOM 1408 O O . LEU A 1 185 ? 8.273 -13.534 -2.762 1.00 90.88 185 LEU A O 1
ATOM 1412 N N . ASN A 1 186 ? 8.424 -11.366 -3.269 1.00 92.25 186 ASN A N 1
ATOM 1413 C CA . ASN A 1 186 ? 9.698 -11.504 -3.990 1.00 92.25 186 ASN A CA 1
ATOM 1414 C C . ASN A 1 186 ? 10.902 -11.673 -3.042 1.00 92.25 186 ASN A C 1
ATOM 1416 O O . ASN A 1 186 ? 11.970 -12.097 -3.480 1.00 92.25 186 ASN A O 1
ATOM 1420 N N . LYS A 1 187 ? 10.744 -11.356 -1.749 1.00 90.94 187 LYS A N 1
ATOM 1421 C CA . LYS A 1 187 ? 11.775 -11.505 -0.719 1.00 90.94 187 LYS A CA 1
ATOM 1422 C C . LYS A 1 187 ? 11.398 -12.639 0.249 1.00 90.94 187 LYS A C 1
ATOM 1424 O O . LYS A 1 187 ? 10.271 -12.650 0.742 1.00 90.94 187 LYS A O 1
ATOM 1429 N N . PRO A 1 188 ? 12.321 -13.563 0.583 1.00 88.50 188 PRO A N 1
ATOM 1430 C CA . PRO A 1 188 ? 12.069 -14.576 1.605 1.00 88.50 188 PRO A CA 1
ATOM 1431 C C . PRO A 1 188 ? 11.696 -13.957 2.959 1.00 88.50 188 PRO A C 1
ATOM 1433 O O . PRO A 1 188 ? 12.320 -12.987 3.401 1.00 88.50 188 PRO A O 1
ATOM 1436 N N . ILE A 1 189 ? 10.707 -14.544 3.637 1.00 87.75 189 ILE A N 1
ATOM 1437 C CA . ILE A 1 189 ? 10.288 -14.115 4.977 1.00 87.75 189 ILE A CA 1
ATOM 1438 C C . ILE A 1 189 ? 11.389 -14.485 5.981 1.00 87.75 189 ILE A C 1
ATOM 1440 O O . ILE A 1 189 ? 11.758 -15.651 6.123 1.00 87.75 189 ILE A O 1
ATOM 1444 N N . ALA A 1 190 ? 11.938 -13.480 6.663 1.00 88.69 190 ALA A N 1
ATOM 1445 C CA . ALA A 1 190 ? 12.995 -13.667 7.650 1.00 88.69 190 ALA A CA 1
ATOM 1446 C C . ALA A 1 190 ? 12.439 -14.175 8.990 1.00 88.69 190 ALA A C 1
ATOM 1448 O O . ALA A 1 190 ? 11.295 -13.905 9.346 1.00 88.69 190 ALA A O 1
ATOM 1449 N N . LYS A 1 191 ? 13.275 -14.870 9.770 1.00 89.94 191 LYS A N 1
ATOM 1450 C CA . LYS A 1 191 ? 12.924 -15.261 11.142 1.00 89.94 191 LYS A CA 1
ATOM 1451 C C . LYS A 1 191 ? 12.879 -14.033 12.051 1.00 89.94 191 LYS A C 1
ATOM 1453 O O . LYS A 1 191 ? 13.862 -13.294 12.131 1.00 89.94 191 LYS A O 1
ATOM 1458 N N . THR A 1 192 ? 11.788 -13.874 12.790 1.00 90.12 192 THR A N 1
ATOM 1459 C CA . THR A 1 192 ? 11.638 -12.810 13.788 1.00 90.12 192 THR A CA 1
ATOM 1460 C C . THR A 1 192 ? 12.462 -13.125 15.041 1.00 90.12 192 THR A C 1
ATOM 1462 O O . THR A 1 192 ? 12.478 -14.257 15.525 1.00 90.12 192 THR A O 1
ATOM 1465 N N . ARG A 1 193 ? 13.164 -12.124 15.586 1.00 90.38 193 ARG A N 1
ATOM 1466 C CA . ARG A 1 193 ? 13.836 -12.195 16.892 1.00 90.38 193 ARG A CA 1
ATOM 1467 C C . ARG A 1 193 ? 13.368 -11.023 17.742 1.00 90.38 193 ARG A C 1
ATOM 1469 O O . ARG A 1 193 ? 13.570 -9.876 17.356 1.00 90.38 193 ARG A O 1
ATOM 1476 N N . PHE A 1 194 ? 12.743 -11.313 18.877 1.00 91.06 194 PHE A N 1
ATOM 1477 C CA . PHE A 1 194 ? 12.256 -10.282 19.790 1.00 91.06 194 PHE A CA 1
ATOM 1478 C C . PHE A 1 194 ? 13.346 -9.840 20.769 1.00 91.06 194 PHE A C 1
ATOM 1480 O O . PHE A 1 194 ? 14.236 -10.616 21.122 1.00 91.06 194 PHE A O 1
ATOM 1487 N N . GLY A 1 195 ? 13.255 -8.583 21.206 1.00 91.62 195 GLY A N 1
ATOM 1488 C CA . GLY A 1 195 ? 13.999 -8.081 22.359 1.00 91.62 195 GLY A CA 1
ATOM 1489 C C . GLY A 1 195 ? 13.378 -8.535 23.684 1.00 91.62 195 GLY A C 1
ATOM 1490 O O . GLY A 1 195 ? 12.527 -9.423 23.728 1.00 91.62 195 GLY A O 1
ATOM 1491 N N . VAL A 1 196 ? 13.789 -7.904 24.782 1.00 93.31 196 VAL A N 1
ATOM 1492 C CA . VAL A 1 196 ? 13.245 -8.200 26.115 1.00 93.31 196 VAL A CA 1
ATOM 1493 C C . VAL A 1 196 ? 11.836 -7.617 26.255 1.00 93.31 196 VAL A C 1
ATOM 1495 O O . VAL A 1 196 ? 11.640 -6.415 26.073 1.00 93.31 196 VAL A O 1
ATOM 1498 N N . PHE A 1 197 ? 10.866 -8.451 26.633 1.00 92.81 197 PHE A N 1
ATOM 1499 C CA . PHE A 1 197 ? 9.524 -8.000 27.004 1.00 92.81 197 PHE A CA 1
ATOM 1500 C C . PHE A 1 197 ? 9.496 -7.537 28.465 1.00 92.81 197 PHE A C 1
ATOM 1502 O O . PHE A 1 197 ? 9.960 -8.246 29.358 1.00 92.81 197 PHE A O 1
ATOM 1509 N N . ARG A 1 198 ? 8.932 -6.350 28.721 1.00 89.81 198 ARG A N 1
ATOM 1510 C CA . ARG A 1 198 ? 8.658 -5.872 30.083 1.00 89.81 198 ARG A CA 1
ATOM 1511 C C . ARG A 1 198 ? 7.316 -6.444 30.545 1.00 89.81 198 ARG A C 1
ATOM 1513 O O . ARG A 1 198 ? 6.289 -6.070 29.984 1.00 89.81 198 ARG A O 1
ATOM 1520 N N . MET A 1 199 ? 7.358 -7.323 31.544 1.00 82.81 199 MET A N 1
ATOM 1521 C CA . MET A 1 199 ? 6.174 -7.896 32.199 1.00 82.81 199 MET A CA 1
ATOM 1522 C C . MET A 1 199 ? 5.631 -6.988 33.303 1.00 82.81 199 MET A C 1
ATOM 1524 O O . MET A 1 199 ? 6.450 -6.269 33.923 1.00 82.81 199 MET A O 1
#

Foldseek 3Di:
DDDLCCCCPPVVVDPDRAPDPVRVVVVVVVVVVPPPDDQPDFPFQFDAAAAAPDALVCVCVQCDDDVPDDGDCLVLCSRQFHPSDWAWDPCPPPVVDTATWTHANRGTPHPPVSVPVVQPPPDDDDDDDDDDDDPVVVCVVCVVVVVVCVVCVDVVNCVVVPVDPDDDDSSCVSVVVVVVVVVCSSDDDDDDDDDDRDD

Radius of gyration: 25.38 Å; chains: 1; bounding box: 55×54×69 Å

InterPro domains:
  IPR029045 ClpP/crotonase-like domain superfamily [SSF52096] (6-109)
  IPR029045 ClpP/crotonase-like domain superfamily [SSF52096] (109-199)
  IPR034733 Acetyl-coenzyme A carboxylase carboxyl transferase subunit beta [PF01039] (1-110)
  IPR045190 Methylcrotonoyl-CoA carboxylase beta chain MCCB/AccD1-like [PTHR22855] (1-110)